Protein 2ZFD (pdb70)

Radius of gyration: 20.38 Å; Cα contacts (8 Å, |Δi|>4): 450; chains: 2; bounding box: 45×54×51 Å

InterPro domains:
  IPR002048 EF-hand domain [PF13499] (122-187)
  IPR002048 EF-hand domain [PF13833] (64-110)
  IPR002048 EF-hand domain [PS50222] (82-117)
  IPR002048 EF-hand domain [PS50222] (119-154)
  IPR002048 EF-hand domain [PS50222] (163-198)
  IPR002048 EF-hand domain [SM00054] (86-114)
  IPR002048 EF-hand domain [SM00054] (123-151)
  IPR002048 EF-hand domain [SM00054] (167-195)
  IPR002048 EF-hand domain [cd00051] (123-192)
  IPR011992 EF-hand domain pair [SSF47473] (33-218)
  IPR045198 Calcineurin B-like [PTHR23056] (15-225)

GO terms:
  GO:0019900 kinase binding (F, IPI)
  GO:0009705 plant-type vacuole membrane (C, IDA)
  GO:0016020 membrane (C, IDA)
  GO:0019722 calcium-mediated signaling (P, TAS)
  GO:0000325 plant-type vacuole (C, HDA)
  GO:0005773 vacuole (C, HDA)
  GO:0009536 plastid (C, HDA)
  GO:0022626 cytosolic ribosome (C, HDA)
  GO:0055075 potassium ion homeostasis (P, IMP)
  GO:0005515 protein binding (F, IPI)

B-factor: mean 10.2, std 4.43, range [2.0, 28.0]

Solvent-accessible surface area: 14475 Å² total; per-residue (Å²): 127,46,64,64,20,16,85,86,16,60,6,54,64,66,33,3,92,8,0,95,87,20,8,88,124,4,4,63,61,66,94,130,57,49,58,0,24,54,61,1,0,8,48,5,0,17,112,49,52,170,66,126,10,27,1,0,66,15,0,16,49,33,1,10,110,152,162,81,42,41,0,20,36,98,24,0,0,105,10,0,11,23,0,11,44,114,10,74,82,81,65,13,11,106,17,0,26,75,1,1,12,23,107,117,101,29,66,0,34,81,92,0,0,61,86,0,0,70,34,0,3,54,51,24,51,22,106,30,158,80,107,35,8,48,54,3,0,63,105,0,17,113,76,5,11,104,139,156,64,43,66,0,17,132,101,7,0,98,49,5,1,85,166,61,95,69,1,13,92,5,2,36,6,117,64,0,65,51,3,64,118,86,58,131,110,25,10,0,1,30,0,0,4,5,0,16,2,2,37,0,11,2,7,17,31,149,48,59,149,47,67,75,12,46,8,2,0,0,60,78,75,34,135,105,0,27,84,68,1,61,90,14,21,100,79,76,139,20,73,54,48,102,120,102,151,94,5,1,42,0,60,7,89,218,51,33,2,0,0,22,0,52,16,68,62,3,7,108,117,18,2,0,0,10,1,51,26,62,46,86,60,136,118,54,25,18,81,90,38,1,89,53,17,0,70,142,2,55,82

Nearest PDB structures (foldseek):
  2zfd-assembly1_A  TM=1.005E+00  e=1.131E-29  Arabidopsis thaliana
  2ehb-assembly1_A  TM=9.665E-01  e=3.789E-21  Arabidopsis thaliana
  1v1f-assembly1_A  TM=8.847E-01  e=1.129E-17  Arabidopsis thaliana
  5x9a-assembly1_B  TM=8.164E-01  e=6.663E-10  Ciona intestinalis
  6od0-assembly1_A  TM=8.224E-01  e=4.548E-07  Ho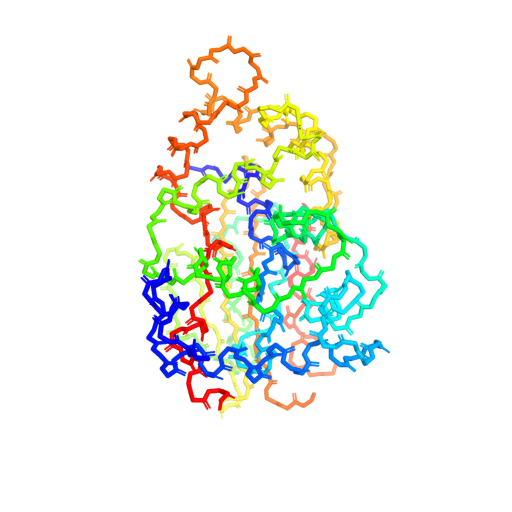mo sapiens

Secondary structure (DSSP, 8-state):
-THHHHHHSS--HHHHHHHHHHHHHHHTSSS-SSSB-HHHHHHHHHS-SS---HHHHHHHHHH-SS-SSSB-HHHHHHHHHHTSTTS-HHHHHHHHHHHH-TTSSSSEEHHHHHHHHHHHHHHTT----HHHHHHHHHHHHHHH-SS-SSEE-HHHHHHHHHHSGGGGGGG--GGGGGHHHH-/----HHHHHHTSTTSSSGGGGGGG-SSPPPEEEEESS-HHHHHHHHHHHHHHTT-EEEEEETTEEEEEEGGGTEEEEEEEEE-SSS-EEEEEEEEES----HIIIIIHHHHHHTB-

Organism: Arabidopsis thaliana (NCBI:txid3702)

CATH classification: 1.10.238.10

Foldseek 3Di:
DQVVLVVLFVDHSLLLVLLVVVQCVLCVPPPNDQKHALQSQCCVVPVHSPDDDLQSVLLQCQLPPVPPRIGHSSSVSRSVSQQAPPHPVVSLLVSVQCSLCSVNPFFNALVSVLVVVQVVCVVVPNRDDPVVSVVVSVVVCVQQCPVPDRTHHSVSSVVVCVVPVVVSVVSHDNVSVVSSVVD/DADDPVCCQCLAQPNDDCVVVPPVDPWDGKDKAKAQDDLVVLVVVVVVCCVVVVKDWPDDDPQFTWIGDDPRQKIKTWGWGHHDPRIIMIIITMGGNDDVDCVPPPVVVVRVVRHD

Structure (mmCIF, N/CA/C/O backbone):
data_2ZFD
#
_entry.id   2ZFD
#
_cell.length_a   34.092
_cell.length_b   45.481
_cell.length_c   92.390
_cell.angle_alpha   90.00
_cell.angle_beta   92.64
_cell.angle_gamma   90.00
#
_symmetry.space_group_name_H-M   'P 1 21 1'
#
loop_
_entity.id
_entity.type
_entity.pdbx_description
1 polymer 'Calcineurin B-like protein 2'
2 polymer 'Putative uncharacterized protein T20L15_90'
3 non-polymer 'CALCIUM ION'
4 non-polymer 'ACETIC ACID'
5 water water
#
loop_
_atom_site.group_PDB
_atom_site.id
_atom_site.type_symbol
_atom_site.label_atom_id
_atom_site.label_alt_id
_atom_site.label_comp_id
_atom_site.label_asym_id
_atom_site.label_entity_id
_atom_site.label_seq_id
_atom_site.pdbx_PDB_ins_code
_atom_site.Cartn_x
_atom_site.Cartn_y
_atom_site.Cartn_z
_atom_site.occupancy
_atom_site.B_iso_or_equiv
_atom_site.auth_seq_id
_atom_site.auth_comp_id
_atom_site.auth_asym_id
_atom_site.auth_atom_id
_atom_site.pdbx_PDB_model_num
ATOM 1 N N . ASP A 1 32 ? 42.448 -6.587 49.540 1.00 24.57 32 ASP A N 1
ATOM 2 C CA . ASP A 1 32 ? 43.601 -5.646 49.632 1.00 24.34 32 ASP A CA 1
ATOM 3 C C . ASP A 1 32 ? 43.710 -4.803 48.353 1.00 24.07 32 ASP A C 1
ATOM 4 O O . ASP A 1 32 ? 44.127 -5.313 47.308 1.00 24.54 32 ASP A O 1
ATOM 6 N N . PRO A 1 33 ? 43.333 -3.511 48.425 1.00 23.34 33 PRO A N 1
ATOM 7 C CA . PRO A 1 33 ? 43.340 -2.633 47.243 1.00 22.73 33 PRO A CA 1
ATOM 8 C C . PRO A 1 33 ? 44.721 -2.155 46.759 1.00 21.99 33 PRO A C 1
ATOM 9 O O . PRO A 1 33 ? 44.808 -1.495 45.719 1.00 21.84 33 PRO A O 1
ATOM 13 N N . GLU A 1 34 ? 45.783 -2.478 47.494 1.00 20.97 34 GLU A N 1
ATOM 14 C CA . GLU A 1 34 ? 47.127 -1.998 47.159 1.00 20.45 34 GLU A CA 1
ATOM 15 C C . GLU A 1 34 ? 47.664 -2.628 45.877 1.00 19.88 34 GLU A C 1
ATOM 16 O O . GLU A 1 34 ? 48.366 -1.974 45.110 1.00 19.90 34 GLU A O 1
ATOM 18 N N . LEU A 1 35 ? 47.338 -3.898 45.657 1.00 19.69 35 LEU A N 1
ATOM 19 C CA . LEU A 1 35 ? 47.758 -4.607 44.447 1.00 19.38 35 LEU A CA 1
ATOM 20 C C . LEU A 1 35 ? 47.192 -3.960 43.181 1.00 18.82 35 LEU A C 1
ATOM 21 O O . LEU A 1 35 ? 47.940 -3.633 42.255 1.00 18.67 35 LEU A O 1
ATOM 23 N N . LEU A 1 36 ? 45.874 -3.768 43.145 1.00 18.16 36 LEU A N 1
ATOM 24 C CA . LEU A 1 36 ? 45.228 -3.137 41.992 1.00 17.37 36 LEU A CA 1
ATOM 25 C C . LEU A 1 36 ? 45.699 -1.702 41.813 1.00 16.92 36 LEU A C 1
ATOM 26 O O . LEU A 1 36 ? 45.884 -1.247 40.686 1.00 16.04 36 LEU A O 1
ATOM 31 N N . ALA A 1 37 ? 45.897 -0.993 42.922 1.00 16.94 37 ALA A N 1
ATOM 32 C CA . ALA A 1 37 ? 46.406 0.374 42.859 1.00 17.27 37 ALA A CA 1
ATOM 33 C C . ALA A 1 37 ? 47.798 0.402 42.230 1.00 17.58 37 ALA A C 1
ATOM 34 O O . ALA A 1 37 ? 48.092 1.253 41.397 1.00 17.79 37 ALA A O 1
ATOM 36 N N . ARG A 1 38 ? 48.647 -0.549 42.608 1.00 17.78 38 ARG A N 1
ATOM 37 C CA . ARG A 1 38 ? 49.985 -0.640 42.028 1.00 18.07 38 ARG A CA 1
ATOM 38 C C . ARG A 1 38 ? 49.928 -0.872 40.516 1.00 18.01 38 ARG A C 1
ATOM 39 O O . ARG A 1 38 ? 50.669 -0.246 39.756 1.00 18.55 38 ARG A O 1
ATOM 41 N N . ASP A 1 39 ? 49.026 -1.749 40.082 1.00 18.15 39 ASP A N 1
ATOM 42 C CA . ASP A 1 39 ? 48.975 -2.188 38.684 1.00 18.15 39 ASP A CA 1
ATOM 43 C C . ASP A 1 39 ? 48.211 -1.250 37.743 1.00 17.25 39 ASP A C 1
ATOM 44 O O . ASP A 1 39 ? 48.332 -1.366 36.521 1.00 18.26 39 ASP A O 1
ATOM 49 N N . THR A 1 40 ? 47.437 -0.324 38.306 1.00 15.89 40 THR A N 1
ATOM 50 C CA . THR A 1 40 ? 46.641 0.626 37.527 1.00 14.53 40 THR A CA 1
ATOM 51 C C . THR A 1 40 ? 47.128 2.042 37.813 1.00 14.65 40 THR A C 1
ATOM 52 O O . THR A 1 40 ? 48.039 2.235 38.614 1.00 15.20 40 THR A O 1
ATOM 56 N N . VAL A 1 41 ? 46.525 3.035 37.164 1.00 13.68 41 VAL A N 1
ATOM 57 C CA . VAL A 1 41 ? 46.842 4.436 37.458 1.00 13.79 41 VAL A CA 1
ATOM 58 C C . VAL A 1 41 ? 45.914 5.020 38.533 1.00 13.01 41 VAL A C 1
ATOM 59 O O . VAL A 1 41 ? 45.925 6.227 38.768 1.00 14.37 41 VAL A O 1
ATOM 63 N N . PHE A 1 42 ? 45.140 4.160 39.195 1.00 12.01 42 PHE A N 1
ATOM 64 C CA . PHE A 1 42 ? 44.290 4.552 40.313 1.00 11.28 42 PHE A CA 1
ATOM 65 C C . PHE A 1 42 ? 45.089 4.525 41.614 1.00 11.04 42 PHE A C 1
ATOM 66 O O . PHE A 1 42 ? 45.997 3.703 41.790 1.00 11.65 42 PHE A O 1
ATOM 74 N N . SER A 1 43 ? 44.720 5.414 42.532 1.00 10.89 43 SER A N 1
ATOM 75 C CA . SER A 1 43 ? 45.181 5.346 43.914 1.00 10.75 43 SER A CA 1
ATOM 76 C C . SER A 1 43 ? 44.369 4.286 44.662 1.00 10.52 43 SER A C 1
ATOM 77 O O . SER A 1 43 ? 43.328 3.827 44.175 1.00 10.72 43 SER A O 1
ATOM 80 N N . VAL A 1 44 ? 44.818 3.935 45.863 1.00 10.72 44 VAL A N 1
ATOM 81 C CA . VAL A 1 44 ? 44.076 3.009 46.712 1.00 10.82 44 VAL A CA 1
ATOM 82 C C . VAL A 1 44 ? 42.653 3.507 46.969 1.00 10.37 44 VAL A C 1
ATOM 83 O O . VAL A 1 44 ? 41.685 2.736 46.855 1.00 10.42 44 VAL A O 1
ATOM 87 N N . SER A 1 45 ? 42.517 4.790 47.302 1.00 10.68 45 SER A N 1
ATOM 88 C CA . SER A 1 45 ? 41.199 5.379 47.549 1.00 10.35 45 SER A CA 1
ATOM 89 C C . SER A 1 45 ? 40.292 5.305 46.307 1.00 9.71 45 SER A C 1
ATOM 90 O O . SER A 1 45 ? 39.083 5.043 46.416 1.00 9.12 45 SER A O 1
ATOM 93 N N . GLU A 1 46 ? 40.874 5.529 45.134 1.00 9.68 46 GLU A N 1
ATOM 94 C CA . GLU A 1 46 ? 40.114 5.415 43.890 1.00 9.95 46 GLU A CA 1
ATOM 95 C C . GLU A 1 46 ? 39.675 3.971 43.608 1.00 9.97 46 GLU A C 1
ATOM 96 O O . GL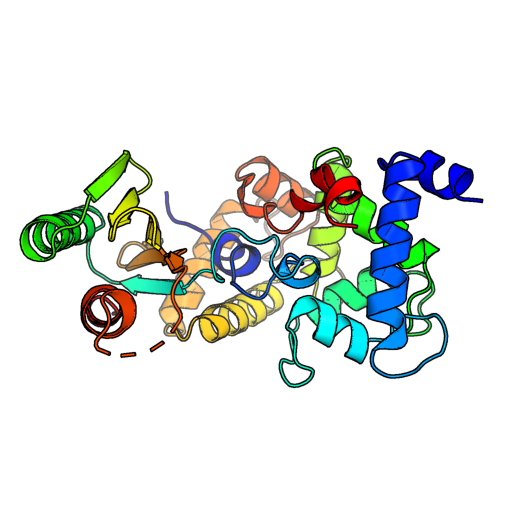U A 1 46 ? 38.561 3.745 43.125 1.00 9.73 46 GLU A O 1
ATOM 102 N N . ILE A 1 47 ? 40.517 2.998 43.949 1.00 9.44 47 ILE A N 1
ATOM 103 C CA . ILE A 1 47 ? 40.138 1.581 43.828 1.00 9.68 47 ILE A CA 1
ATOM 104 C C . ILE A 1 47 ? 38.950 1.257 44.737 1.00 9.88 47 ILE A C 1
ATOM 105 O O . ILE A 1 47 ? 38.008 0.565 44.331 1.00 9.60 47 ILE A O 1
ATOM 110 N N . GLU A 1 48 ? 38.980 1.778 45.957 1.00 10.19 48 GLU A N 1
ATOM 111 C CA . GLU A 1 48 ? 37.886 1.575 46.899 1.00 10.68 48 GLU A CA 1
ATOM 112 C C . GLU A 1 48 ? 36.587 2.195 46.386 1.00 9.82 48 GLU A C 1
ATOM 113 O O . GLU A 1 48 ? 35.526 1.600 46.528 1.00 9.73 48 GLU A O 1
ATOM 119 N N . ALA A 1 49 ? 36.680 3.377 45.784 1.00 9.63 49 ALA A N 1
ATOM 120 C CA . ALA A 1 49 ? 35.526 4.036 45.178 1.00 9.87 49 ALA A CA 1
ATOM 121 C C . ALA A 1 49 ? 35.013 3.225 43.996 1.00 9.72 49 ALA A C 1
ATOM 122 O O . ALA A 1 49 ? 33.812 3.034 43.843 1.00 10.08 49 ALA A O 1
ATOM 124 N N . LEU A 1 50 ? 35.931 2.739 43.168 1.00 9.65 50 LEU A N 1
ATOM 125 C CA . LEU A 1 50 ? 35.561 1.888 42.029 1.00 10.01 50 LEU A CA 1
ATOM 126 C C . LEU A 1 50 ? 34.845 0.615 42.483 1.00 9.56 50 LEU A C 1
ATOM 127 O O . LEU A 1 50 ? 33.940 0.133 41.787 1.00 10.03 50 LEU A O 1
ATOM 132 N N . TYR A 1 51 ? 35.228 0.070 43.639 1.00 9.66 51 TYR A N 1
ATOM 133 C CA . TYR A 1 51 ? 34.601 -1.130 44.166 1.00 9.89 51 TYR A CA 1
ATOM 134 C C . TYR A 1 51 ? 33.138 -0.892 44.533 1.00 9.90 51 TYR A C 1
ATOM 135 O O . TYR A 1 51 ? 32.297 -1.779 44.368 1.00 9.37 51 TYR A O 1
ATOM 144 N N . GLU A 1 52 ? 32.833 0.310 45.012 1.00 9.90 52 GLU A N 1
ATOM 145 C CA . GLU A 1 52 ? 31.451 0.682 45.289 1.00 10.18 52 GLU A CA 1
ATOM 146 C C . GLU A 1 52 ? 30.615 0.651 44.013 1.00 10.38 52 GLU A C 1
ATOM 147 O O . GLU A 1 52 ? 29.521 0.101 44.008 1.00 10.98 52 GLU A O 1
ATOM 153 N N . LEU A 1 53 ? 31.137 1.234 42.945 1.00 10.33 53 LEU A N 1
ATOM 154 C CA . LEU A 1 53 ? 30.476 1.165 41.639 1.00 10.63 53 LEU A CA 1
ATOM 155 C C . LEU A 1 53 ? 30.304 -0.289 41.164 1.00 9.98 53 LEU A C 1
ATOM 156 O O . LEU A 1 53 ? 29.210 -0.691 40.728 1.00 10.41 53 LEU A O 1
ATOM 161 N N . PHE A 1 54 ? 31.366 -1.085 41.296 1.00 9.43 54 PHE A N 1
ATOM 162 C CA . PHE A 1 54 ? 31.331 -2.493 40.914 1.00 9.46 54 PHE A CA 1
ATOM 163 C C . PHE A 1 54 ? 30.226 -3.251 41.637 1.00 10.05 54 PHE A C 1
ATOM 164 O O . PHE A 1 54 ? 29.495 -4.034 41.020 1.00 9.85 54 PHE A O 1
ATOM 172 N N . LYS A 1 55 ? 30.109 -3.052 42.948 1.00 10.49 55 LYS A N 1
ATOM 173 C CA . LYS A 1 55 ? 29.081 -3.749 43.715 1.00 11.59 55 LYS A CA 1
ATOM 174 C C . LYS A 1 55 ? 27.672 -3.426 43.220 1.00 11.63 55 LYS A C 1
ATOM 175 O O . LYS A 1 55 ? 26.828 -4.316 43.135 1.00 11.80 55 LYS A O 1
ATOM 181 N N . LYS A 1 56 ? 27.426 -2.164 42.897 1.00 11.86 56 LYS A N 1
ATOM 182 C CA . LYS A 1 56 ? 26.135 -1.745 42.360 1.00 12.90 56 LYS A CA 1
ATOM 183 C C . LYS A 1 56 ? 25.847 -2.420 41.017 1.00 11.59 56 LYS A C 1
ATOM 184 O O . LYS A 1 56 ? 24.772 -2.989 40.819 1.00 12.39 56 LYS A O 1
ATOM 190 N N . ILE A 1 57 ? 26.804 -2.370 40.097 1.00 10.18 57 ILE A N 1
ATOM 191 C CA . ILE A 1 57 ? 26.580 -2.944 38.763 1.00 9.67 57 ILE A CA 1
ATOM 192 C C . ILE A 1 57 ? 26.394 -4.460 38.849 1.00 9.57 57 ILE A C 1
ATOM 193 O O . ILE A 1 57 ? 25.499 -5.034 38.203 1.00 9.78 57 ILE A O 1
ATOM 198 N N . SER A 1 58 ? 27.222 -5.112 39.660 1.00 8.87 58 SER A N 1
ATOM 199 C CA . SER A 1 58 ? 27.259 -6.555 39.701 1.00 9.50 58 SER A CA 1
ATOM 200 C C . SER A 1 58 ? 26.047 -7.204 40.362 1.00 9.09 58 SER A C 1
ATOM 201 O O . SER A 1 58 ? 25.807 -8.389 40.142 1.00 9.01 58 SER A O 1
ATOM 204 N N . SER A 1 59 ? 25.285 -6.447 41.151 1.00 10.09 59 SER A N 1
ATOM 205 C CA . SER A 1 59 ? 24.122 -7.013 41.848 1.00 10.64 59 SER A CA 1
ATOM 206 C C . SER A 1 59 ? 22.813 -6.700 41.133 1.00 11.02 59 SER A C 1
ATOM 207 O O . SER A 1 59 ? 21.744 -7.043 41.623 1.00 12.01 59 SER A O 1
ATOM 210 N N . ALA A 1 60 ? 22.883 -6.054 39.972 1.00 11.29 60 ALA A N 1
ATOM 211 C CA . ALA A 1 60 ? 21.675 -5.522 39.341 1.00 11.58 60 ALA A CA 1
ATOM 212 C C . ALA A 1 60 ? 20.738 -6.568 38.742 1.00 11.52 60 ALA A C 1
ATOM 213 O O . ALA A 1 60 ? 19.537 -6.316 38.676 1.00 13.49 60 ALA A O 1
ATOM 215 N N . VAL A 1 61 ? 21.252 -7.715 38.296 1.00 10.00 61 VAL A N 1
ATOM 216 C CA . VAL A 1 61 ? 20.395 -8.761 37.719 1.00 10.25 61 VAL A CA 1
ATOM 217 C C . VAL A 1 61 ? 20.537 -10.073 38.488 1.00 10.01 61 VAL A C 1
ATOM 218 O O . VAL A 1 61 ? 19.529 -10.608 38.984 1.00 11.15 61 VAL A O 1
ATOM 222 N N . ILE A 1 62 ? 21.759 -10.599 38.569 1.00 9.46 62 ILE A N 1
ATOM 223 C CA . ILE A 1 62 ? 22.053 -11.820 39.327 1.00 9.90 62 ILE A CA 1
ATOM 224 C C . ILE A 1 62 ? 23.043 -11.458 40.420 1.00 9.63 62 ILE A C 1
ATOM 225 O O . ILE A 1 62 ? 24.090 -10.853 40.163 1.00 8.10 62 ILE A O 1
ATOM 230 N N . ASP A 1 63 ? 22.706 -11.852 41.640 1.00 10.18 63 ASP A N 1
ATOM 231 C CA . ASP A 1 63 ? 23.472 -11.530 42.826 1.00 10.45 63 ASP A CA 1
ATOM 232 C C . ASP A 1 63 ? 24.578 -12.555 43.020 1.00 10.37 63 ASP A C 1
ATOM 233 O O . ASP A 1 63 ? 24.495 -13.409 43.907 1.00 10.70 63 ASP A O 1
ATOM 238 N N . ASP A 1 64 ? 25.622 -12.441 42.204 1.00 10.02 64 ASP A N 1
ATOM 239 C CA . ASP A 1 64 ? 26.707 -13.412 42.141 1.00 9.73 64 ASP A CA 1
ATOM 240 C C . ASP A 1 64 ? 28.093 -12.785 42.322 1.00 9.23 64 ASP A C 1
ATOM 241 O O . ASP A 1 64 ? 29.107 -13.463 42.132 1.00 9.31 64 ASP A O 1
ATOM 246 N N . GLY A 1 65 ? 28.132 -11.501 42.670 1.00 9.23 65 GLY A N 1
ATOM 247 C CA . GLY A 1 65 ? 29.389 -10.784 42.903 1.00 8.75 65 GLY A CA 1
ATOM 248 C C . GLY A 1 65 ? 30.177 -10.494 41.641 1.00 8.27 65 GLY A C 1
ATOM 249 O O . GLY A 1 65 ? 31.359 -10.161 41.711 1.00 9.18 65 GLY A O 1
ATOM 250 N N . LEU A 1 66 ? 29.518 -10.603 40.484 1.00 7.87 66 LEU A N 1
ATOM 251 C CA . LEU A 1 66 ? 30.183 -10.485 39.182 1.00 7.38 66 LEU A CA 1
ATOM 252 C C . LEU A 1 66 ? 29.303 -9.684 38.237 1.00 7.06 66 LEU A C 1
ATOM 253 O O . LEU A 1 66 ? 28.087 -9.619 38.420 1.00 7.23 66 LEU A O 1
ATOM 258 N N . ILE A 1 67 ? 29.914 -9.080 37.220 1.00 6.41 67 ILE A N 1
ATOM 259 C CA . ILE A 1 67 ? 29.176 -8.342 36.199 1.00 6.26 67 ILE A CA 1
ATOM 260 C C . ILE A 1 67 ? 28.997 -9.182 34.932 1.00 5.78 67 ILE A C 1
ATOM 261 O O . ILE A 1 67 ? 29.973 -9.511 34.248 1.00 6.07 67 ILE A O 1
ATOM 266 N N . ASN A 1 68 ? 27.754 -9.518 34.596 1.00 5.34 68 ASN A N 1
ATOM 267 C CA . ASN A 1 68 ? 27.498 -10.188 33.322 1.00 5.32 68 ASN A CA 1
ATOM 268 C C . ASN A 1 68 ? 27.164 -9.166 32.232 1.00 5.29 68 ASN A C 1
ATOM 269 O O . ASN A 1 68 ? 27.111 -7.957 32.491 1.00 5.61 68 ASN A O 1
ATOM 274 N N . LYS A 1 69 ? 26.997 -9.643 31.001 1.00 5.06 69 LYS A N 1
ATOM 275 C CA . LYS A 1 69 ? 26.777 -8.731 29.895 1.00 4.51 69 LYS A CA 1
ATOM 276 C C . LYS A 1 69 ? 25.517 -7.900 30.092 1.00 4.83 69 LYS A C 1
ATOM 277 O O . LYS A 1 69 ? 25.520 -6.708 29.779 1.00 5.19 69 LYS A O 1
ATOM 283 N N . GLU A 1 70 ? 24.435 -8.514 30.547 1.00 4.84 70 GLU A N 1
ATOM 284 C CA . GLU A 1 70 ? 23.199 -7.779 30.747 1.00 5.55 70 GLU A CA 1
ATOM 285 C C . GLU A 1 70 ? 23.399 -6.635 31.739 1.00 5.00 70 GLU A C 1
ATOM 286 O O . GLU A 1 70 ? 22.941 -5.505 31.512 1.00 5.54 70 GLU A O 1
ATOM 292 N N . GLU A 1 71 ? 24.095 -6.926 32.838 1.00 4.84 71 GLU A N 1
ATOM 293 C CA . GLU A 1 71 ? 24.405 -5.901 33.829 1.00 5.42 71 GLU A CA 1
ATOM 294 C C . GLU A 1 71 ? 25.285 -4.801 33.254 1.00 5.61 71 GLU A C 1
ATOM 295 O O . GLU A 1 71 ? 25.140 -3.632 33.600 1.00 6.04 71 GLU A O 1
ATOM 301 N N . PHE A 1 72 ? 26.220 -5.174 32.395 1.00 5.53 72 PHE A N 1
ATOM 302 C CA . PHE A 1 72 ? 27.078 -4.203 31.732 1.00 5.80 72 PHE A CA 1
ATOM 303 C C . PHE A 1 72 ? 26.253 -3.279 30.833 1.00 5.93 72 PHE A C 1
ATOM 304 O O . PHE A 1 72 ? 26.451 -2.079 30.853 1.00 6.72 72 PHE A O 1
ATOM 312 N N . GLN A 1 73 ? 25.333 -3.837 30.057 1.00 6.08 73 GLN A N 1
ATOM 313 C CA . GLN A 1 73 ? 24.417 -3.038 29.251 1.00 5.95 73 GLN A CA 1
ATOM 314 C C . GLN A 1 73 ? 23.559 -2.113 30.103 1.00 6.52 73 GLN A C 1
ATOM 315 O O . GLN A 1 73 ? 23.360 -0.949 29.755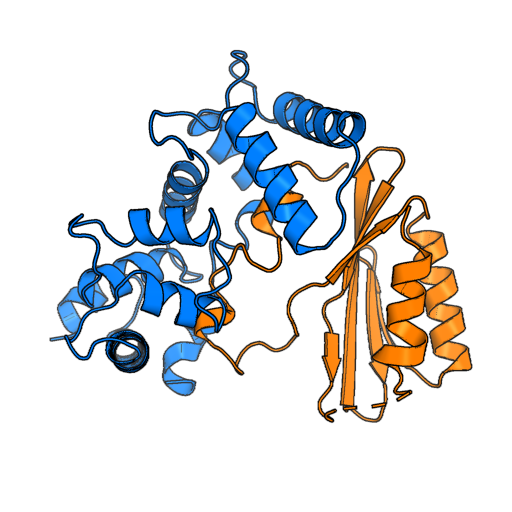 1.00 6.55 73 GLN A O 1
ATOM 321 N N . LEU A 1 74 ? 23.041 -2.615 31.210 1.00 6.41 74 LEU A N 1
ATOM 322 C CA . LEU A 1 74 ? 22.276 -1.747 32.093 1.00 8.05 74 LEU A CA 1
ATOM 323 C C . LEU A 1 74 ? 23.126 -0.586 32.619 1.00 8.71 74 LEU A C 1
ATOM 324 O O . LEU A 1 74 ? 22.659 0.561 32.693 1.00 9.53 74 LEU A O 1
ATOM 329 N N . ALA A 1 75 ? 24.378 -0.867 32.960 1.00 8.25 75 ALA A N 1
ATOM 330 C CA . ALA A 1 75 ? 25.297 0.184 33.412 1.00 8.94 75 ALA A CA 1
ATOM 331 C C . ALA A 1 75 ? 25.583 1.203 32.308 1.00 9.40 75 ALA A C 1
ATOM 332 O O . ALA A 1 75 ? 25.626 2.421 32.559 1.00 11.15 75 ALA A O 1
ATOM 334 N N . LEU A 1 76 ? 25.798 0.731 31.092 1.00 8.82 76 LEU A N 1
ATOM 335 C CA . LEU A 1 76 ? 26.132 1.626 29.984 1.00 8.75 76 LEU A CA 1
ATOM 336 C C . LEU A 1 76 ? 24.943 2.441 29.482 1.00 8.56 76 LEU A C 1
ATOM 337 O O . LEU A 1 76 ? 25.120 3.603 29.096 1.00 9.05 76 LEU A O 1
ATOM 342 N N . PHE A 1 77 ? 23.774 1.810 29.420 1.00 7.71 77 PHE A N 1
ATOM 343 C CA . PHE A 1 77 ? 22.648 2.329 28.640 1.00 7.89 77 PHE A CA 1
ATOM 344 C C . PHE A 1 77 ? 21.357 2.461 29.436 1.00 8.14 77 PHE A C 1
ATOM 345 O O . PHE A 1 77 ? 20.372 3.002 28.920 1.00 9.11 77 PHE A O 1
ATOM 353 N N . LYS A 1 78 ? 21.325 1.912 30.646 1.00 8.18 78 LYS A N 1
ATOM 354 C CA . LYS A 1 78 ? 20.132 1.916 31.502 1.00 8.42 78 LYS A CA 1
ATOM 355 C C . LYS A 1 78 ? 18.985 1.028 30.975 1.00 7.48 78 LYS A C 1
ATOM 356 O O . LYS A 1 78 ? 17.853 1.101 31.466 1.00 7.83 78 LYS A O 1
ATOM 362 N N . THR A 1 79 ? 19.292 0.153 30.018 1.00 7.19 79 THR A N 1
ATOM 363 C CA . THR A 1 79 ? 18.326 -0.793 29.474 1.00 7.45 79 THR A CA 1
ATOM 364 C C . THR A 1 79 ? 19.059 -1.957 28.856 1.00 7.59 79 THR A C 1
ATOM 365 O O . THR A 1 79 ? 20.153 -1.812 28.305 1.00 8.79 79 THR A O 1
ATOM 369 N N . ASN A 1 80 ? 18.436 -3.118 28.946 1.00 6.71 80 ASN A N 1
ATOM 370 C CA . ASN A 1 80 ? 18.938 -4.333 28.295 1.00 6.43 80 ASN A CA 1
ATOM 371 C C . ASN A 1 80 ? 18.401 -4.497 26.869 1.00 6.25 80 ASN A C 1
ATOM 372 O O . ASN A 1 80 ? 18.705 -5.482 26.197 1.00 6.71 80 ASN A O 1
ATOM 377 N N . LYS A 1 81 ? 17.636 -3.514 26.386 1.00 6.36 81 LYS A N 1
ATOM 378 C CA . LYS A 1 81 ? 17.039 -3.583 25.047 1.00 7.06 81 LYS A CA 1
ATOM 379 C C . LYS A 1 81 ? 17.922 -2.963 23.977 1.00 7.52 81 LYS A C 1
ATOM 380 O O . LYS A 1 81 ? 17.658 -3.134 22.786 1.00 9.00 81 LYS A O 1
ATOM 386 N N . LYS A 1 82 ? 18.950 -2.220 24.377 1.00 7.31 82 LYS A N 1
ATOM 387 C CA . LYS A 1 82 ? 19.892 -1.639 23.450 1.00 7.45 82 LYS A CA 1
ATOM 388 C C . LYS A 1 82 ? 21.023 -2.637 23.237 1.00 7.61 82 LYS A C 1
ATOM 389 O O . LYS A 1 82 ? 21.893 -2.806 24.101 1.00 9.29 82 LYS A O 1
ATOM 395 N N . GLU A 1 83 ? 20.955 -3.330 22.105 1.00 7.55 83 GLU A N 1
ATOM 396 C CA . GLU A 1 83 ? 21.993 -4.255 21.663 1.00 7.62 83 GLU A CA 1
ATOM 397 C C . GLU A 1 83 ? 22.923 -3.457 20.776 1.00 8.31 83 GLU A C 1
ATOM 398 O O . GLU A 1 83 ? 22.479 -2.844 19.801 1.00 9.64 83 GLU A O 1
ATOM 404 N N . SER A 1 84 ? 24.212 -3.468 21.116 1.00 8.24 84 SER A N 1
ATOM 405 C CA . SER A 1 84 ? 25.193 -2.545 20.562 1.00 8.29 84 SER A CA 1
ATOM 406 C C . SER A 1 84 ? 26.504 -3.252 20.274 1.00 7.86 84 SER A C 1
ATOM 407 O O . SER A 1 84 ? 27.016 -3.996 21.120 1.00 7.62 84 SER A O 1
ATOM 410 N N A LEU A 1 85 ? 27.077 -3.016 19.101 0.50 7.93 85 LEU A N 1
ATOM 411 N N B LEU A 1 85 ? 27.072 -2.982 19.099 0.50 7.91 85 LEU A N 1
ATOM 412 C CA A LEU A 1 85 ? 28.379 -3.596 18.798 0.50 8.21 85 LEU A CA 1
ATOM 413 C CA B LEU A 1 85 ? 28.420 -3.444 18.741 0.50 8.08 85 LEU A CA 1
ATOM 414 C C A LEU A 1 85 ? 29.465 -2.970 19.705 0.50 8.08 85 LEU A C 1
ATOM 415 C C B LEU A 1 85 ? 29.430 -2.974 19.752 0.50 8.05 85 LEU A C 1
ATOM 416 O O A LEU A 1 85 ? 30.460 -3.631 20.011 0.50 7.70 85 LEU A O 1
ATOM 417 O O B LEU A 1 85 ? 30.351 -3.698 20.126 0.50 7.78 85 LEU A O 1
ATOM 426 N N . PHE A 1 86 ? 29.278 -1.731 20.169 1.00 7.84 86 PHE A N 1
ATOM 427 C CA . PHE A 1 86 ? 30.203 -1.143 21.112 1.00 7.76 86 PHE A CA 1
ATOM 428 C C . PHE A 1 86 ? 30.203 -1.895 22.453 1.00 7.53 86 PHE A C 1
ATOM 429 O O . PHE A 1 86 ? 31.256 -2.264 22.980 1.00 7.56 86 PHE A O 1
ATOM 437 N N . ALA A 1 87 ? 29.019 -2.163 22.986 1.00 7.21 87 ALA A N 1
ATOM 438 C CA . ALA A 1 87 ? 28.910 -2.974 24.194 1.00 7.15 87 ALA A CA 1
ATOM 439 C C . ALA A 1 87 ? 29.498 -4.361 23.983 1.00 6.61 87 ALA A C 1
ATOM 440 O O . ALA A 1 87 ? 30.185 -4.877 24.865 1.00 6.76 87 ALA A O 1
ATOM 442 N N . ASP A 1 88 ? 29.230 -4.977 22.842 1.00 6.36 88 ASP A N 1
ATOM 443 C CA . ASP A 1 88 ? 29.731 -6.319 22.568 1.00 6.74 88 ASP A CA 1
ATOM 444 C C . ASP A 1 88 ? 31.250 -6.320 22.609 1.00 6.22 88 ASP A C 1
ATOM 445 O O . ASP A 1 88 ? 31.877 -7.189 23.213 1.00 6.21 88 ASP A O 1
ATOM 450 N N . ARG A 1 89 ? 31.860 -5.358 21.931 1.00 5.67 89 ARG A N 1
ATOM 451 C CA . ARG A 1 89 ? 33.319 -5.321 21.811 1.00 5.71 89 ARG A CA 1
ATOM 452 C C . ARG A 1 89 ? 33.960 -4.981 23.143 1.00 5.34 89 ARG A C 1
ATOM 453 O O . ARG A 1 89 ? 34.933 -5.594 23.540 1.00 5.73 89 ARG A O 1
ATOM 461 N N . VAL A 1 90 ? 33.428 -3.983 23.835 1.00 5.76 90 VAL A N 1
ATOM 462 C CA . VAL A 1 90 ? 34.024 -3.532 25.090 1.00 5.96 90 VAL A CA 1
ATOM 463 C C . VAL A 1 90 ? 33.915 -4.617 26.163 1.00 5.94 90 VAL A C 1
ATOM 464 O O . VAL A 1 90 ? 34.876 -4.871 26.890 1.00 5.92 90 VAL A O 1
ATOM 468 N N . PHE A 1 91 ? 32.769 -5.280 26.252 1.00 5.99 91 PHE A N 1
ATOM 469 C CA . PHE A 1 91 ? 32.614 -6.359 27.219 1.00 6.10 91 PHE A CA 1
ATOM 470 C C . PHE A 1 91 ? 33.641 -7.464 26.949 1.00 6.04 91 PHE A C 1
ATOM 471 O O . PHE A 1 91 ? 34.300 -7.943 27.862 1.00 6.22 91 PHE A O 1
ATOM 479 N N . ASP A 1 92 ? 33.801 -7.841 25.691 1.00 5.95 92 ASP A N 1
ATOM 480 C CA . ASP A 1 92 ? 34.811 -8.819 25.301 1.00 6.66 92 ASP A CA 1
ATOM 481 C C . ASP A 1 92 ? 36.208 -8.412 25.770 1.00 6.20 92 ASP A C 1
ATOM 482 O O . ASP A 1 92 ? 36.941 -9.230 26.358 1.00 6.55 92 ASP A O 1
ATOM 487 N N . LEU A 1 93 ? 36.582 -7.156 25.541 1.00 6.33 93 LEU A N 1
ATOM 488 C CA . LEU A 1 93 ? 37.910 -6.678 25.905 1.00 6.61 93 LEU A CA 1
ATOM 489 C C . LEU A 1 93 ? 38.088 -6.513 27.423 1.00 6.34 93 LEU A C 1
ATOM 490 O O . LEU A 1 93 ? 39.218 -6.650 27.929 1.00 7.03 93 LEU A O 1
ATOM 495 N N . PHE A 1 94 ? 37.009 -6.241 28.159 1.00 6.58 94 PHE A N 1
ATOM 496 C CA . PHE A 1 94 ? 37.064 -6.258 29.642 1.00 6.59 94 PHE A CA 1
ATOM 497 C C . PHE A 1 94 ? 37.269 -7.689 30.162 1.00 6.72 94 PHE A C 1
ATOM 498 O O . PHE A 1 94 ? 37.943 -7.906 31.183 1.00 6.31 94 PHE A O 1
ATOM 506 N N . ASP A 1 95 ? 36.659 -8.646 29.467 1.00 6.67 95 ASP A N 1
ATOM 507 C CA . ASP A 1 95 ? 36.611 -10.044 29.893 1.00 7.72 95 ASP A CA 1
ATOM 508 C C . ASP A 1 95 ? 37.875 -10.781 29.448 1.00 8.48 95 ASP A C 1
ATOM 509 O O . ASP A 1 95 ? 37.841 -11.649 28.577 1.00 8.38 95 ASP A O 1
ATOM 514 N N . THR A 1 96 ? 39.001 -10.421 30.051 1.00 8.59 96 THR A N 1
ATOM 515 C CA . THR A 1 96 ? 40.298 -10.972 29.653 1.00 9.78 96 THR A CA 1
ATOM 516 C C . THR A 1 96 ? 40.435 -12.447 30.027 1.00 10.87 96 THR A C 1
ATOM 517 O O . THR A 1 96 ? 41.097 -13.197 29.305 1.00 11.87 96 THR A O 1
ATOM 521 N N . LYS A 1 97 ? 39.857 -12.844 31.161 1.00 11.95 97 LYS A N 1
ATOM 522 C CA . LYS A 1 97 ? 39.633 -14.258 31.481 1.00 13.03 97 LYS A CA 1
ATOM 523 C C . LYS A 1 97 ? 38.266 -14.533 30.895 1.00 13.20 97 LYS A C 1
ATOM 524 O O . LYS A 1 97 ? 37.238 -14.149 31.482 1.00 13.46 97 LYS A O 1
ATOM 530 N N . HIS A 1 98 ? 38.250 -15.152 29.713 1.00 13.56 98 HIS A N 1
ATOM 531 C CA . HIS A 1 98 ? 37.071 -15.103 28.831 1.00 13.51 98 HIS A CA 1
ATOM 532 C C . HIS A 1 98 ? 35.968 -16.093 29.196 1.00 12.87 98 HIS A C 1
ATOM 533 O O . HIS A 1 98 ? 35.606 -16.988 28.421 1.00 12.98 98 HIS A O 1
ATOM 540 N N . ASN A 1 99 ? 35.414 -15.904 30.382 1.00 11.92 99 ASN A N 1
ATOM 541 C CA . ASN A 1 99 ? 34.321 -16.733 30.868 1.00 11.69 99 ASN A CA 1
ATOM 542 C C . ASN A 1 99 ? 32.965 -16.027 30.749 1.00 11.33 99 ASN A C 1
ATOM 543 O O . ASN A 1 99 ? 31.963 -16.530 31.256 1.00 11.74 99 ASN A O 1
ATOM 548 N N . GLY A 1 100 ? 32.921 -14.888 30.058 1.00 10.37 100 GLY A N 1
ATOM 549 C CA . GLY A 1 100 ? 31.670 -14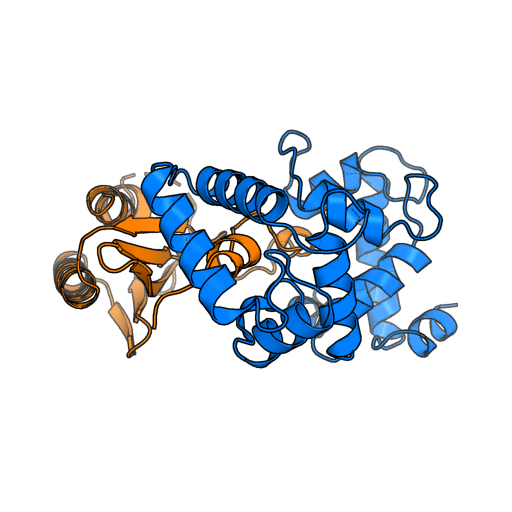.177 29.821 1.00 10.01 100 GLY A CA 1
ATOM 550 C C . GLY A 1 100 ? 31.096 -13.502 31.046 1.00 9.64 100 GLY A C 1
ATOM 551 O O . GLY A 1 100 ? 29.892 -13.249 31.101 1.00 10.01 100 GLY A O 1
ATOM 552 N N . ILE A 1 101 ? 31.941 -13.196 32.027 1.00 9.02 101 ILE A N 1
ATOM 553 C CA . ILE A 1 101 ? 31.499 -12.536 33.245 1.00 8.63 101 ILE A CA 1
ATOM 554 C C . ILE A 1 101 ? 32.705 -11.824 33.878 1.00 8.01 101 ILE A C 1
ATOM 555 O O . ILE A 1 101 ? 33.834 -12.323 33.797 1.00 9.34 101 ILE A O 1
ATOM 560 N N . LEU A 1 102 ? 32.480 -10.648 34.460 1.00 7.66 102 LEU A N 1
ATOM 561 C CA . LEU A 1 102 ? 33.580 -9.823 34.951 1.00 7.64 102 LEU A CA 1
ATOM 562 C C . LEU A 1 102 ? 33.704 -9.834 36.459 1.00 7.67 102 LEU A C 1
ATOM 563 O O . LEU A 1 102 ? 32.739 -9.585 37.170 1.00 7.47 102 LEU A O 1
ATOM 568 N N . GLY A 1 103 ? 34.918 -10.079 36.933 1.00 7.35 103 GLY A N 1
ATOM 569 C CA . GLY A 1 103 ? 35.248 -9.873 38.339 1.00 7.29 103 GLY A CA 1
ATOM 570 C C . GLY A 1 103 ? 35.782 -8.462 38.540 1.00 6.94 103 GLY A C 1
ATOM 571 O O . GLY A 1 103 ? 35.974 -7.701 37.585 1.00 7.14 103 GLY A O 1
ATOM 572 N N . PHE A 1 104 ? 36.038 -8.104 39.792 1.00 7.25 104 PHE A N 1
ATOM 573 C CA . PHE A 1 104 ? 36.471 -6.749 40.093 1.00 7.61 104 PHE A CA 1
ATOM 574 C C . PHE A 1 104 ? 37.842 -6.432 39.499 1.00 8.03 104 PHE A C 1
ATOM 575 O O . PHE A 1 104 ? 38.049 -5.324 39.028 1.00 7.67 104 PHE A O 1
ATOM 583 N N . GLU A 1 105 ? 38.769 -7.388 39.510 1.00 8.37 105 GLU A N 1
ATOM 584 C CA . GLU A 1 105 ? 40.088 -7.152 38.935 1.00 9.70 105 GLU A CA 1
ATOM 585 C C . GLU A 1 105 ? 39.979 -6.819 37.445 1.00 8.30 105 GLU A C 1
ATOM 586 O O . GLU A 1 105 ? 40.621 -5.886 36.978 1.00 8.75 105 GLU A O 1
ATOM 592 N N . GLU A 1 106 ? 39.159 -7.562 36.704 1.00 7.99 106 GLU A N 1
ATOM 593 C CA . GLU A 1 106 ? 38.934 -7.249 35.289 1.00 7.95 106 GLU A CA 1
ATOM 594 C C . GLU A 1 106 ? 38.332 -5.863 35.112 1.00 7.60 106 GLU A C 1
ATOM 595 O O . GLU A 1 106 ? 38.756 -5.096 34.259 1.00 7.20 106 GLU A O 1
ATOM 601 N N . PHE A 1 107 ? 37.331 -5.546 35.920 1.00 7.37 107 PHE A N 1
ATOM 602 C CA . PHE A 1 107 ? 36.657 -4.246 35.884 1.00 7.55 107 PHE A CA 1
ATOM 603 C C . PHE A 1 107 ? 37.641 -3.104 36.140 1.00 7.37 107 PHE A C 1
ATOM 604 O O . PHE A 1 107 ? 37.687 -2.144 35.396 1.00 7.50 107 PHE A O 1
ATOM 612 N N . ALA A 1 108 ? 38.450 -3.229 37.184 1.00 7.30 108 ALA A N 1
ATOM 613 C CA . ALA A 1 108 ? 39.384 -2.173 37.550 1.00 7.47 108 ALA A CA 1
ATOM 614 C C . ALA A 1 108 ? 40.511 -1.991 36.533 1.00 7.64 108 ALA A C 1
ATOM 615 O O . ALA A 1 108 ? 40.874 -0.863 36.189 1.00 7.57 108 ALA A O 1
ATOM 617 N N . ARG A 1 109 ? 41.093 -3.092 36.065 1.00 7.38 109 ARG A N 1
ATOM 618 C CA . ARG A 1 109 ? 42.181 -2.996 35.096 1.00 8.45 109 ARG A CA 1
ATOM 619 C C . ARG A 1 109 ? 41.698 -2.427 33.774 1.00 7.73 109 ARG A C 1
ATOM 620 O O . ARG A 1 109 ? 42.398 -1.653 33.148 1.00 8.24 109 ARG A O 1
ATOM 628 N N . ALA A 1 110 ? 40.498 -2.806 33.350 1.00 7.57 110 ALA A N 1
ATOM 629 C CA . ALA A 1 110 ? 39.922 -2.270 32.115 1.00 7.24 110 ALA A CA 1
ATOM 630 C C . ALA A 1 110 ? 39.633 -0.778 32.268 1.00 7.54 110 ALA A C 1
ATOM 631 O O . ALA A 1 110 ? 39.987 0.015 31.390 1.00 7.87 110 ALA A O 1
ATOM 633 N N . LEU A 1 111 ? 38.991 -0.377 33.365 1.00 7.49 111 LEU A N 1
ATOM 634 C CA . LEU A 1 111 ? 38.681 1.034 33.552 1.00 7.59 111 LEU A CA 1
ATOM 635 C C . LEU A 1 111 ? 39.928 1.888 33.702 1.00 7.17 111 LEU A C 1
ATOM 636 O O . LEU A 1 111 ? 39.893 3.055 33.333 1.00 7.19 111 LEU A O 1
ATOM 641 N N . SER A 1 112 ? 41.033 1.319 34.188 1.00 7.25 112 SER A N 1
ATOM 642 C CA . SER A 1 112 ? 42.282 2.078 34.240 1.00 7.21 112 SER A CA 1
ATOM 643 C C . SER A 1 112 ? 42.659 2.615 32.862 1.00 7.03 112 SER A C 1
ATOM 644 O O . SER A 1 112 ? 43.182 3.724 32.749 1.00 7.22 112 SER A O 1
ATOM 647 N N . VAL A 1 113 ? 42.393 1.832 31.808 1.00 6.80 113 VAL A N 1
ATOM 648 C CA . VAL A 1 113 ? 42.704 2.250 30.435 1.00 7.06 113 VAL A CA 1
ATOM 649 C C . VAL A 1 113 ? 42.011 3.559 30.093 1.00 6.78 113 VAL A C 1
ATOM 650 O O . VAL A 1 113 ? 42.530 4.358 29.302 1.00 6.49 113 VAL A O 1
ATOM 654 N N . PHE A 1 114 ? 40.823 3.765 30.663 1.00 6.72 114 PHE A N 1
ATOM 655 C CA . PHE A 1 114 ? 40.000 4.940 30.398 1.00 6.73 114 PHE A CA 1
ATOM 656 C C . PHE A 1 114 ? 40.338 6.139 31.295 1.00 6.71 114 PHE A C 1
ATOM 657 O O . PHE A 1 114 ? 39.782 7.219 31.121 1.00 7.17 114 PHE A O 1
ATOM 665 N N . HIS A 1 115 ? 41.217 5.969 32.275 1.00 7.02 115 HIS A N 1
ATOM 666 C CA . HIS A 1 115 ? 41.567 7.093 33.144 1.00 7.73 115 HIS A CA 1
ATOM 667 C C . HIS A 1 115 ? 42.307 8.140 32.319 1.00 8.20 115 HIS A C 1
ATOM 668 O O . HIS A 1 115 ? 43.101 7.781 31.446 1.00 8.06 115 HIS A O 1
ATOM 675 N N . PRO A 1 116 ? 42.043 9.443 32.563 1.00 9.29 116 PRO A N 1
ATOM 676 C CA . PRO A 1 116 ? 42.780 10.484 31.840 1.00 9.76 116 PRO A CA 1
ATOM 677 C C . PRO A 1 116 ? 44.314 10.350 31.845 1.00 10.23 116 PRO A C 1
ATOM 678 O O . PRO A 1 116 ? 44.962 10.820 30.916 1.00 10.96 116 PRO A O 1
ATOM 682 N N . ASN A 1 117 ? 44.882 9.731 32.872 1.00 10.24 117 ASN A N 1
ATOM 683 C CA . ASN A 1 117 ? 46.337 9.583 32.971 1.00 10.89 117 ASN A CA 1
ATOM 684 C C . ASN A 1 117 ? 46.886 8.239 32.497 1.00 10.23 117 ASN A C 1
ATOM 685 O O . ASN A 1 117 ? 48.085 7.992 32.613 1.00 11.38 117 ASN A O 1
ATOM 690 N N . ALA A 1 118 ? 46.034 7.381 31.948 1.00 9.53 118 ALA A N 1
ATOM 691 C CA . ALA A 1 118 ? 46.492 6.094 31.438 1.00 8.69 118 ALA A CA 1
ATOM 692 C C . ALA A 1 118 ? 47.423 6.314 30.256 1.00 8.24 118 ALA A C 1
ATOM 693 O O . ALA A 1 118 ? 47.236 7.256 29.497 1.00 8.68 118 ALA A O 1
ATOM 695 N N . PRO A 1 119 ? 48.404 5.427 30.061 1.00 7.76 119 PRO A N 1
ATOM 696 C CA . PRO A 1 119 ? 49.264 5.541 28.891 1.00 7.67 119 PRO A CA 1
ATOM 697 C C . PRO A 1 119 ? 48.437 5.595 27.600 1.00 7.32 119 PRO A C 1
ATOM 698 O O . PRO A 1 119 ? 47.552 4.751 27.385 1.00 7.16 119 PRO A O 1
ATOM 702 N N . ILE A 1 120 ? 48.737 6.542 26.717 1.00 7.15 120 ILE A N 1
ATOM 703 C CA . ILE A 1 120 ? 48.010 6.633 25.454 1.00 7.48 120 ILE A CA 1
ATOM 704 C C . ILE A 1 120 ? 48.174 5.339 24.659 1.00 7.09 120 ILE A C 1
ATOM 705 O O . ILE A 1 120 ? 47.252 4.929 23.966 1.00 6.82 120 ILE A O 1
ATOM 710 N N . ASP A 1 121 ? 49.313 4.664 24.787 1.00 6.53 121 ASP A N 1
ATOM 711 C CA . ASP A 1 121 ? 49.497 3.407 24.065 1.00 6.80 121 ASP A CA 1
ATOM 712 C C . ASP A 1 121 ? 48.459 2.356 24.455 1.00 6.07 121 ASP A C 1
ATOM 713 O O . ASP A 1 121 ? 48.064 1.539 23.631 1.00 6.34 121 ASP A O 1
ATOM 718 N N . ASP A 1 122 ? 48.014 2.366 25.709 1.00 5.45 122 ASP A N 1
ATOM 719 C CA . ASP A 1 122 ? 46.938 1.479 26.125 1.00 5.53 122 ASP A CA 1
ATOM 720 C C . ASP A 1 122 ? 45.605 1.829 25.467 1.00 5.70 122 ASP A C 1
ATOM 721 O O . ASP A 1 122 ? 44.843 0.947 25.097 1.00 5.78 122 ASP A O 1
ATOM 726 N N . LYS A 1 123 ? 45.324 3.120 25.333 1.00 5.51 123 LYS A N 1
ATOM 727 C CA . LYS A 1 123 ? 44.098 3.587 24.678 1.00 5.56 123 LYS A CA 1
ATOM 728 C C . LYS A 1 123 ? 44.083 3.254 23.182 1.00 5.46 123 LYS A C 1
ATOM 729 O O . LYS A 1 123 ? 43.054 2.855 22.632 1.00 5.95 123 LYS A O 1
ATOM 735 N N . ILE A 1 124 ? 45.234 3.396 22.530 1.00 5.53 124 ILE A N 1
ATOM 736 C CA . ILE A 1 124 ? 45.371 3.083 21.116 1.00 5.71 124 ILE A CA 1
ATOM 737 C C . ILE A 1 124 ? 45.210 1.574 20.874 1.00 5.63 124 ILE A C 1
ATOM 738 O O . ILE A 1 124 ? 44.527 1.158 19.948 1.00 6.14 124 ILE A O 1
ATOM 743 N N . HIS A 1 125 ? 45.835 0.765 21.722 1.00 5.83 125 HIS A N 1
ATOM 744 C CA . HIS A 1 125 ? 45.725 -0.683 21.626 1.00 5.86 125 HIS A CA 1
ATOM 745 C C . HIS A 1 125 ? 44.291 -1.169 21.831 1.00 5.98 125 HIS A C 1
ATOM 746 O O . HIS A 1 125 ? 43.774 -1.950 21.044 1.00 5.86 125 HIS A O 1
ATOM 753 N N . PHE A 1 126 ? 43.656 -0.704 22.900 1.00 5.68 126 PHE A N 1
ATOM 754 C CA . PHE A 1 126 ? 42.301 -1.138 23.240 1.00 5.68 126 PHE A CA 1
ATOM 755 C C . PHE A 1 126 ? 41.332 -0.741 22.120 1.00 5.66 126 PHE A C 1
ATOM 756 O O . PHE A 1 126 ? 40.540 -1.566 21.665 1.00 5.53 126 PHE A O 1
ATOM 764 N N . SER A 1 127 ? 41.406 0.506 21.658 1.00 5.60 127 SER A N 1
ATOM 765 C CA . SER A 1 127 ? 40.510 0.955 20.601 1.00 5.54 127 SER A CA 1
ATOM 766 C C . SER A 1 127 ? 40.735 0.197 19.284 1.00 5.43 127 SER A C 1
ATOM 767 O O . SER A 1 127 ? 39.775 -0.089 18.571 1.00 5.50 127 SER A O 1
ATOM 770 N N . PHE A 1 128 ? 41.984 -0.114 18.947 1.00 5.40 128 PHE A N 1
ATOM 771 C CA . PHE A 1 128 ? 42.257 -0.903 17.759 1.00 5.72 128 PHE A CA 1
ATOM 772 C C . PHE A 1 128 ? 41.540 -2.239 17.855 1.00 5.51 128 PHE A C 1
ATOM 773 O O . PHE A 1 128 ? 40.868 -2.677 16.921 1.00 6.50 128 PHE A O 1
ATOM 781 N N . GLN A 1 129 ? 41.712 -2.928 18.984 1.00 5.52 129 GLN A N 1
ATOM 782 C CA . GLN A 1 129 ? 41.102 -4.239 19.157 1.00 5.97 129 GLN A CA 1
ATOM 783 C C . GLN A 1 129 ? 39.586 -4.145 19.187 1.00 5.86 129 GLN A C 1
ATOM 784 O O . GLN A 1 129 ? 38.914 -5.068 18.742 1.00 7.05 129 GLN A O 1
ATOM 790 N N . LEU A 1 130 ? 39.054 -3.042 19.694 1.00 5.56 130 LEU A N 1
ATOM 791 C CA . LEU A 1 130 ? 37.612 -2.808 19.735 1.00 5.87 130 LEU A CA 1
ATOM 792 C C . LEU A 1 130 ? 37.064 -2.751 18.303 1.00 5.49 130 LEU A C 1
ATOM 793 O O . LEU A 1 130 ? 36.125 -3.471 17.954 1.00 5.97 130 LEU A O 1
ATOM 798 N N . TYR A 1 131 ? 37.650 -1.886 17.483 1.00 5.10 131 TYR A N 1
ATOM 799 C CA . TYR A 1 131 ? 37.161 -1.619 16.132 1.00 5.46 131 TYR A CA 1
ATOM 800 C C . TYR A 1 131 ? 37.444 -2.735 15.131 1.00 5.53 131 TYR A C 1
ATOM 801 O O . TYR A 1 131 ? 36.815 -2.768 14.073 1.00 5.56 131 TYR A O 1
ATOM 810 N N . ASP A 1 132 ? 38.375 -3.637 15.446 1.00 5.55 132 ASP A N 1
ATOM 811 C CA . ASP A 1 132 ? 38.591 -4.870 14.685 1.00 6.56 132 ASP A CA 1
ATOM 812 C C . ASP A 1 132 ? 37.458 -5.832 15.034 1.00 6.03 132 ASP A C 1
ATOM 813 O O . ASP A 1 132 ? 37.622 -6.782 15.816 1.00 7.32 132 ASP A O 1
ATOM 818 N N . LEU A 1 133 ? 36.293 -5.561 14.470 1.00 6.53 133 LEU A N 1
ATOM 819 C CA . LEU A 1 133 ? 35.065 -6.222 14.934 1.00 7.63 133 LEU A CA 1
ATOM 820 C C . LEU A 1 133 ? 35.109 -7.721 14.812 1.00 8.65 133 LEU A C 1
ATOM 821 O O . LEU A 1 133 ? 34.574 -8.427 15.675 1.00 10.02 133 LEU A O 1
ATOM 826 N N . LYS A 1 134 ? 35.688 -8.221 13.729 1.00 8.72 134 LYS A N 1
ATOM 827 C CA . LYS A 1 134 ? 35.701 -9.666 13.484 1.00 9.46 134 LYS A CA 1
ATOM 828 C C . LYS A 1 134 ? 36.808 -10.370 14.240 1.00 9.53 134 LYS A C 1
ATOM 829 O O . LYS A 1 134 ? 36.866 -11.608 14.233 1.00 10.74 134 LYS A O 1
ATOM 835 N N . GLN A 1 135 ? 37.681 -9.603 14.885 1.00 9.68 135 GLN A N 1
ATOM 836 C CA . GLN A 1 135 ? 38.707 -10.131 15.782 1.00 10.31 135 GLN A CA 1
ATOM 837 C C . GLN A 1 135 ? 39.715 -11.003 15.041 1.00 11.08 135 GLN A C 1
ATOM 838 O O . GLN A 1 135 ? 40.283 -11.921 15.625 1.00 12.98 135 GLN A O 1
ATOM 844 N N . GLN A 1 136 ? 39.969 -10.690 13.773 1.00 10.57 136 GLN A N 1
ATOM 845 C CA . GLN A 1 136 ? 40.954 -11.427 12.973 1.00 10.67 136 GLN A CA 1
ATOM 846 C C . GLN A 1 136 ? 41.997 -10.501 12.351 1.00 10.39 136 GLN A C 1
ATOM 847 O O . GLN A 1 136 ? 42.646 -10.853 11.360 1.00 11.51 136 GLN A O 1
ATOM 853 N N . GLY A 1 137 ? 42.200 -9.348 12.961 1.00 9.92 137 GLY A N 1
ATOM 854 C CA . GLY A 1 137 ? 43.222 -8.426 12.511 1.00 9.50 137 GLY A CA 1
ATOM 855 C C . GLY A 1 137 ? 42.675 -7.350 11.592 1.00 8.47 137 GLY A C 1
ATOM 856 O O . GLY A 1 137 ? 41.692 -7.574 10.883 1.00 8.46 137 GLY A O 1
ATOM 857 N N . PHE A 1 138 ? 43.341 -6.192 11.631 1.00 7.47 138 PHE A N 1
ATOM 858 C CA . PHE A 1 138 ? 43.030 -5.009 10.829 1.00 6.99 138 PHE A CA 1
ATOM 859 C C . PHE A 1 138 ? 41.668 -4.417 11.153 1.00 6.30 138 PHE A C 1
ATOM 860 O O . PHE A 1 138 ? 40.727 -5.104 11.566 1.00 7.70 138 PHE A O 1
ATOM 868 N N . ILE A 1 139 ? 41.546 -3.116 10.918 1.00 5.85 139 ILE A N 1
ATOM 869 C CA . ILE A 1 139 ? 40.239 -2.485 10.837 1.00 6.44 139 ILE A CA 1
ATOM 870 C C . ILE A 1 139 ? 39.963 -2.398 9.343 1.00 6.80 139 ILE A C 1
ATOM 871 O O . ILE A 1 139 ? 40.603 -1.630 8.618 1.00 6.77 139 ILE A O 1
ATOM 876 N N . GLU A 1 140 ? 39.019 -3.209 8.895 1.00 6.50 140 GLU A N 1
ATOM 877 C CA . GLU A 1 140 ? 38.709 -3.367 7.491 1.00 6.79 140 GLU A CA 1
ATOM 878 C C . GLU A 1 140 ? 37.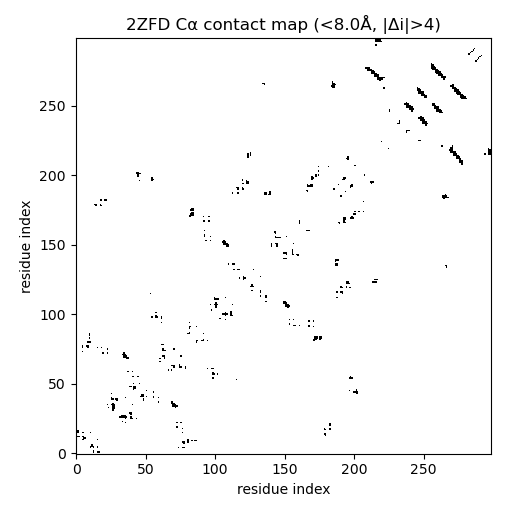547 -2.490 7.075 1.00 6.31 140 GLU A C 1
ATOM 879 O O . GLU A 1 140 ? 36.750 -2.051 7.920 1.00 5.83 140 GLU A O 1
ATOM 885 N N . ARG A 1 141 ? 37.442 -2.235 5.775 1.00 5.47 141 ARG A N 1
ATOM 886 C CA . ARG A 1 141 ? 36.403 -1.372 5.249 1.00 6.45 141 ARG A CA 1
ATOM 887 C C . ARG A 1 141 ? 35.014 -1.827 5.695 1.00 6.33 141 ARG A C 1
ATOM 888 O O . ARG A 1 141 ? 34.176 -1.003 6.065 1.00 6.57 141 ARG A O 1
ATOM 896 N N . GLN A 1 142 ? 34.764 -3.137 5.656 1.00 6.29 142 GLN A N 1
ATOM 897 C CA . GLN A 1 142 ? 33.459 -3.669 6.019 1.00 7.02 142 GLN A CA 1
ATOM 898 C C . GLN A 1 142 ? 33.140 -3.412 7.492 1.00 6.27 142 GLN A C 1
ATOM 899 O O . GLN A 1 142 ? 31.982 -3.170 7.850 1.00 6.73 142 GLN A O 1
ATOM 905 N N . GLU A 1 143 ? 34.156 -3.492 8.334 1.00 5.83 143 GLU A N 1
ATOM 906 C CA . GLU A 1 143 ? 34.006 -3.220 9.762 1.00 6.47 143 GLU A CA 1
ATOM 907 C C . GLU A 1 143 ? 33.706 -1.732 9.993 1.00 5.87 143 GLU A C 1
ATOM 908 O O . GLU A 1 143 ? 32.796 -1.373 10.752 1.00 6.05 143 GLU A O 1
ATOM 914 N N . VAL A 1 144 ? 34.445 -0.859 9.314 1.00 5.90 144 VAL A N 1
ATOM 915 C CA . VAL A 1 144 ? 34.177 0.574 9.377 1.00 5.51 144 VAL A CA 1
ATOM 916 C C . VAL A 1 144 ? 32.762 0.880 8.895 1.00 5.37 144 VAL A C 1
ATOM 917 O O . VAL A 1 144 ? 32.026 1.618 9.540 1.00 5.68 144 VAL A O 1
ATOM 921 N N . LYS A 1 145 ? 32.347 0.291 7.780 1.00 5.67 145 LYS A N 1
ATOM 922 C CA . LYS A 1 145 ? 31.024 0.568 7.245 1.00 6.76 145 LYS A CA 1
ATOM 923 C C . LYS A 1 145 ? 29.925 0.099 8.195 1.00 6.04 145 LYS A C 1
ATOM 924 O O . LYS A 1 145 ? 28.973 0.823 8.446 1.00 6.20 145 LYS A O 1
ATOM 930 N N . GLN A 1 146 ? 30.088 -1.087 8.767 1.00 6.08 146 GLN A N 1
ATOM 931 C CA . GLN A 1 146 ? 29.110 -1.586 9.732 1.00 6.44 146 GLN A CA 1
ATOM 932 C C . GLN A 1 146 ? 28.973 -0.613 10.903 1.00 6.14 146 GLN A C 1
ATOM 933 O O . GLN A 1 146 ? 27.862 -0.311 11.360 1.00 5.84 146 GLN A O 1
ATOM 939 N N . MET A 1 147 ? 30.098 -0.108 11.395 1.00 5.56 147 MET A N 1
ATOM 940 C CA . MET A 1 147 ? 30.067 0.842 12.500 1.00 5.75 147 MET A CA 1
ATOM 941 C C . MET A 1 147 ? 29.502 2.209 12.123 1.00 5.61 147 MET A C 1
ATOM 942 O O . MET A 1 147 ? 28.784 2.802 12.921 1.00 5.44 147 MET A O 1
ATOM 947 N N . VAL A 1 148 ? 29.805 2.726 10.931 1.00 5.01 148 VAL A N 1
ATOM 948 C CA . VAL A 1 148 ? 29.227 3.993 10.473 1.00 5.25 148 VAL A CA 1
ATOM 949 C C . VAL A 1 148 ? 27.708 3.866 10.352 1.00 5.56 148 VAL A C 1
ATOM 950 O O . VAL A 1 148 ? 26.954 4.728 10.804 1.00 5.47 148 VAL A O 1
ATOM 954 N N . VAL A 1 149 ? 27.247 2.791 9.728 1.00 5.39 149 VAL A N 1
ATOM 955 C CA . VAL A 1 149 ? 25.809 2.560 9.599 1.00 6.11 149 VAL A CA 1
ATOM 956 C C . VAL A 1 149 ? 25.149 2.476 10.980 1.00 5.88 149 VAL A C 1
ATOM 957 O O . VAL A 1 149 ? 24.103 3.111 11.206 1.00 6.38 149 VAL A O 1
ATOM 961 N N . ALA A 1 150 ? 25.755 1.748 11.911 1.00 5.62 150 ALA A N 1
ATOM 962 C CA . ALA A 1 150 ? 25.178 1.596 13.254 1.00 5.55 150 ALA A CA 1
ATOM 963 C C . ALA A 1 150 ? 25.162 2.920 14.021 1.00 5.39 150 ALA A C 1
ATOM 964 O O . ALA A 1 150 ? 24.186 3.259 14.693 1.00 5.30 150 ALA A O 1
ATOM 966 N N . THR A 1 151 ? 26.254 3.675 13.958 1.00 4.98 151 THR A N 1
ATOM 967 C CA . THR A 1 151 ? 26.347 4.896 14.744 1.00 5.29 151 THR A CA 1
ATOM 968 C C . THR A 1 151 ? 25.459 6.002 14.159 1.00 5.25 151 THR A C 1
ATOM 969 O O . THR A 1 151 ? 24.809 6.717 14.914 1.00 5.63 151 THR A O 1
ATOM 973 N N . LEU A 1 152 ? 25.366 6.106 12.847 1.00 5.28 152 LEU A N 1
ATOM 974 C CA . LEU A 1 152 ? 24.412 7.039 12.259 1.00 5.68 152 LEU A CA 1
ATOM 975 C C . LEU A 1 152 ? 22.987 6.687 12.683 1.00 5.41 152 LEU A C 1
ATOM 976 O O . LEU A 1 152 ? 22.196 7.586 12.959 1.00 6.13 152 LEU A O 1
ATOM 981 N N . ALA A 1 153 ? 22.670 5.405 12.788 1.00 5.52 153 ALA A N 1
ATOM 982 C CA . ALA A 1 153 ? 21.349 4.981 13.241 1.00 5.72 153 ALA A CA 1
ATOM 983 C C . ALA A 1 153 ? 21.098 5.361 14.689 1.00 5.63 153 ALA A C 1
ATOM 984 O O . ALA A 1 153 ? 19.953 5.672 15.043 1.00 5.93 153 ALA A O 1
ATOM 986 N N . GLU A 1 154 ? 22.127 5.398 15.541 1.00 5.92 154 GLU A N 1
ATOM 987 C CA . GLU A 1 154 ? 21.937 5.887 16.919 1.00 6.39 154 GLU A CA 1
ATOM 988 C C . GLU A 1 154 ? 21.379 7.296 16.933 1.00 6.51 154 GLU A C 1
ATOM 989 O O . GLU A 1 154 ? 20.587 7.657 17.798 1.00 7.87 154 GLU A O 1
ATOM 995 N N . SER A 1 155 ? 21.794 8.114 15.981 1.00 6.02 155 SER A N 1
ATOM 996 C CA . SER A 1 155 ? 21.310 9.483 15.872 1.00 6.78 155 SER A CA 1
ATOM 997 C C . SER A 1 155 ? 20.105 9.664 14.943 1.00 5.71 155 SER A C 1
ATOM 998 O O . SER A 1 155 ? 19.640 10.786 14.744 1.00 6.50 155 SER A O 1
ATOM 1001 N N . GLY A 1 156 ? 19.607 8.592 14.341 1.00 5.81 156 GLY A N 1
ATOM 1002 C CA . GLY A 1 156 ? 18.513 8.737 13.387 1.00 5.98 156 GLY A CA 1
ATOM 1003 C C . GLY A 1 156 ? 18.906 9.586 12.191 1.00 5.63 156 GLY A C 1
ATOM 1004 O O . GLY A 1 156 ? 18.099 10.374 11.701 1.00 6.47 156 GLY A O 1
ATOM 1005 N N . MET A 1 157 ? 20.162 9.454 11.735 1.00 5.40 157 MET A N 1
ATOM 1006 C CA . MET A 1 157 ? 20.668 10.186 10.576 1.00 5.83 157 MET A CA 1
ATOM 1007 C C . MET A 1 157 ? 21.180 9.183 9.549 1.00 5.75 157 MET A C 1
ATOM 1008 O O . MET A 1 157 ? 22.384 9.082 9.285 1.00 6.31 157 MET A O 1
ATOM 1013 N N . ASN A 1 158 ? 20.258 8.443 8.940 1.00 5.68 158 ASN A N 1
ATOM 1014 C CA . ASN A 1 158 ? 20.631 7.265 8.153 1.00 6.33 158 ASN A CA 1
ATOM 1015 C C . ASN A 1 158 ? 20.944 7.680 6.726 1.00 6.77 158 ASN A C 1
ATOM 1016 O O . ASN A 1 158 ? 20.118 7.579 5.814 1.00 7.01 158 ASN A O 1
ATOM 1021 N N . LEU A 1 159 ? 22.178 8.144 6.547 1.00 7.04 159 LEU A N 1
ATOM 1022 C CA . LEU A 1 159 ? 22.617 8.731 5.293 1.00 7.13 159 LEU A CA 1
ATOM 1023 C C . LEU A 1 159 ? 22.679 7.681 4.208 1.00 7.09 159 LEU A C 1
ATOM 1024 O O . LEU A 1 159 ? 22.877 6.494 4.483 1.00 7.22 159 LEU A O 1
ATOM 1029 N N . LYS A 1 160 ? 22.515 8.133 2.978 1.00 6.98 160 LYS A N 1
ATOM 1030 C CA . LYS A 1 160 ? 22.532 7.269 1.817 1.00 8.00 160 LYS A CA 1
ATOM 1031 C C . LYS A 1 160 ? 23.869 6.581 1.637 1.00 7.81 160 LYS A C 1
ATOM 1032 O O . LYS A 1 160 ? 24.925 7.085 2.033 1.00 7.68 160 LYS A O 1
ATOM 1038 N N . ASP A 1 161 ? 23.825 5.439 0.978 1.00 8.32 161 ASP A N 1
ATOM 1039 C CA . ASP A 1 161 ? 25.007 4.627 0.792 1.00 9.50 161 ASP A CA 1
ATOM 1040 C C . ASP A 1 161 ? 26.121 5.373 0.070 1.00 9.23 161 ASP A C 1
ATOM 1041 O O . ASP A 1 161 ? 27.295 5.209 0.416 1.00 9.39 161 ASP A O 1
ATOM 1046 N N . THR A 1 162 ? 25.778 6.217 -0.898 1.00 9.10 162 THR A N 1
ATOM 1047 C CA . THR A 1 162 ? 26.801 6.966 -1.632 1.00 10.06 162 THR A CA 1
ATOM 1048 C C . THR A 1 162 ? 27.553 7.951 -0.720 1.00 8.67 162 THR A C 1
ATOM 1049 O O . THR A 1 162 ? 28.759 8.177 -0.896 1.00 8.85 162 THR A O 1
ATOM 1053 N N . VAL A 1 163 ? 26.850 8.519 0.248 1.00 7.62 163 VAL A N 1
ATOM 1054 C CA . VAL A 1 163 ? 27.449 9.461 1.178 1.00 7.47 163 VAL A CA 1
ATOM 1055 C C . VAL A 1 163 ? 28.360 8.701 2.154 1.00 6.44 163 VAL A C 1
ATOM 1056 O O . VAL A 1 163 ? 29.493 9.111 2.410 1.00 7.15 163 VAL A O 1
ATOM 1060 N N . ILE A 1 164 ? 27.878 7.586 2.685 1.00 6.34 164 ILE A N 1
ATOM 1061 C CA . ILE A 1 164 ? 28.691 6.765 3.572 1.00 6.51 164 ILE A CA 1
ATOM 1062 C C . ILE A 1 164 ? 29.975 6.306 2.862 1.00 6.75 164 ILE A C 1
ATOM 1063 O O . ILE A 1 164 ? 31.078 6.379 3.415 1.00 6.58 164 ILE A O 1
ATOM 1068 N N . GLU A 1 165 ? 29.849 5.889 1.609 1.00 7.94 165 GLU A N 1
ATOM 1069 C CA . GLU A 1 165 ? 31.011 5.474 0.836 1.00 8.91 165 GLU A CA 1
ATOM 1070 C C . GLU A 1 165 ? 32.009 6.612 0.628 1.00 8.25 165 GLU A C 1
ATOM 1071 O O . GLU A 1 165 ? 33.218 6.383 0.698 1.00 8.43 165 GLU A O 1
ATOM 1077 N N . ASP A 1 166 ? 31.520 7.826 0.402 1.00 8.01 166 ASP A N 1
ATOM 1078 C CA . ASP A 1 166 ? 32.384 9.002 0.256 1.00 8.47 166 ASP A CA 1
ATOM 1079 C C . ASP A 1 166 ? 33.176 9.253 1.537 1.00 7.55 166 ASP A C 1
ATOM 1080 O O . ASP A 1 166 ? 34.391 9.501 1.501 1.00 7.69 166 ASP A O 1
ATOM 1085 N N . ILE A 1 167 ? 32.488 9.200 2.667 1.00 6.70 167 ILE A N 1
ATOM 1086 C CA . ILE A 1 167 ? 33.125 9.413 3.953 1.00 6.35 167 ILE A CA 1
ATOM 1087 C C . ILE A 1 167 ? 34.180 8.345 4.214 1.00 6.13 167 ILE A C 1
ATOM 1088 O O . ILE A 1 167 ? 35.297 8.654 4.649 1.00 6.25 167 ILE A O 1
ATOM 1093 N N . ILE A 1 168 ? 33.847 7.097 3.925 1.00 5.56 168 ILE A N 1
ATOM 1094 C CA . ILE A 1 168 ? 34.801 6.007 4.118 1.00 5.79 168 ILE A CA 1
ATOM 1095 C C . ILE A 1 168 ? 35.979 6.121 3.129 1.00 6.16 168 ILE A C 1
ATOM 1096 O O . ILE A 1 168 ? 37.145 5.925 3.517 1.00 6.12 168 ILE A O 1
ATOM 1101 N N . ASP A 1 169 ? 35.710 6.491 1.877 1.00 6.47 169 ASP A N 1
ATOM 1102 C CA . ASP A 1 169 ? 36.795 6.758 0.927 1.00 6.95 169 ASP A CA 1
ATOM 1103 C C . ASP A 1 169 ? 37.800 7.764 1.470 1.00 6.87 169 ASP A C 1
ATOM 1104 O O . ASP A 1 169 ? 39.012 7.556 1.416 1.00 6.58 169 ASP A O 1
ATOM 1109 N N . LYS A 1 170 ? 37.301 8.871 1.983 1.00 6.64 170 LYS A N 1
ATOM 1110 C CA . LYS A 1 170 ? 38.167 9.936 2.475 1.00 7.76 170 LYS A CA 1
ATOM 1111 C C . LYS A 1 170 ? 38.958 9.455 3.684 1.00 6.89 170 LYS A C 1
ATOM 1112 O O . LYS A 1 170 ? 40.127 9.817 3.853 1.00 6.97 170 LYS A O 1
ATOM 1118 N N . THR A 1 171 ? 38.341 8.622 4.505 1.00 6.21 171 THR A N 1
ATOM 1119 C CA . THR A 1 171 ? 38.992 8.054 5.674 1.00 6.86 171 THR A CA 1
ATOM 1120 C C . THR A 1 171 ? 40.183 7.177 5.269 1.00 6.14 171 THR A C 1
ATOM 1121 O O . THR A 1 171 ? 41.283 7.284 5.834 1.00 7.14 171 THR A O 1
ATOM 1125 N N . PHE A 1 172 ? 39.971 6.292 4.303 1.00 6.25 172 PHE A N 1
ATOM 1126 C CA . PHE A 1 172 ? 41.059 5.467 3.778 1.00 7.12 172 PHE A CA 1
ATOM 1127 C C . PHE A 1 172 ? 42.098 6.260 3.014 1.00 7.35 172 PHE A C 1
ATOM 1128 O O . PHE A 1 172 ? 43.291 5.955 3.111 1.00 7.24 172 PHE A O 1
ATOM 1136 N N . GLU A 1 173 ? 41.688 7.295 2.293 1.00 8.13 173 GLU A N 1
ATOM 1137 C CA . GLU A 1 173 ? 42.649 8.148 1.585 1.00 10.68 173 GLU A CA 1
ATOM 1138 C C . GLU A 1 173 ? 43.713 8.632 2.554 1.00 10.21 173 GLU A C 1
ATOM 1139 O O . GLU A 1 173 ? 44.911 8.667 2.227 1.00 11.78 173 GLU A O 1
ATOM 1145 N N . GLU A 1 174 ? 43.274 9.045 3.729 1.00 9.31 174 GLU A N 1
ATOM 1146 C CA . GLU A 1 174 ? 44.181 9.532 4.739 1.00 9.43 174 GLU A CA 1
ATOM 1147 C C . GLU A 1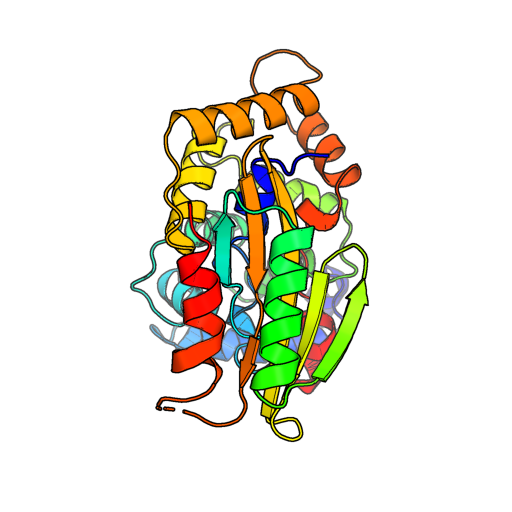 174 ? 44.902 8.424 5.505 1.00 8.55 174 GLU A C 1
ATOM 1148 O O . GLU A 1 174 ? 46.120 8.496 5.703 1.00 9.53 174 GLU A O 1
ATOM 1154 N N . ALA A 1 175 ? 44.180 7.393 5.923 1.00 7.22 175 ALA A N 1
ATOM 1155 C CA . ALA A 1 175 ? 44.728 6.420 6.860 1.00 6.83 175 ALA A CA 1
ATOM 1156 C C . ALA A 1 175 ? 45.594 5.343 6.234 1.00 6.11 175 ALA A C 1
ATOM 1157 O O . ALA A 1 175 ? 46.490 4.810 6.895 1.00 6.13 175 ALA A O 1
ATOM 1159 N N . ASP A 1 176 ? 45.312 4.981 4.985 1.00 5.90 176 ASP A N 1
ATOM 1160 C CA . ASP A 1 176 ? 45.904 3.783 4.368 1.00 6.21 176 ASP A CA 1
ATOM 1161 C C . ASP A 1 176 ? 47.234 4.078 3.693 1.00 6.30 176 ASP A C 1
ATOM 1162 O O . ASP A 1 176 ? 47.347 4.005 2.477 1.00 8.28 176 ASP A O 1
ATOM 1167 N N . THR A 1 177 ? 48.249 4.390 4.485 1.00 6.11 177 THR A N 1
ATOM 1168 C CA . THR A 1 177 ? 49.564 4.760 3.965 1.00 6.56 177 THR A CA 1
ATOM 1169 C C . THR A 1 177 ? 50.380 3.543 3.527 1.00 6.47 177 THR A C 1
ATOM 1170 O O . THR A 1 177 ? 51.240 3.671 2.663 1.00 7.17 177 THR A O 1
ATOM 1174 N N . LYS A 1 178 ? 50.134 2.378 4.139 1.00 6.40 178 LYS A N 1
ATOM 1175 C CA . LYS A 1 178 ? 50.633 1.102 3.624 1.00 7.31 178 LYS A CA 1
ATOM 1176 C C . LYS A 1 178 ? 49.460 0.551 2.813 1.00 7.35 178 LYS A C 1
ATOM 1177 O O . LYS A 1 178 ? 48.481 0.014 3.359 1.00 7.40 178 LYS A O 1
ATOM 1183 N N . HIS A 1 179 ? 49.544 0.744 1.499 1.00 7.79 179 HIS A N 1
ATOM 1184 C CA . HIS A 1 179 ? 48.357 0.727 0.643 1.00 8.50 179 HIS A CA 1
ATOM 1185 C C . HIS A 1 179 ? 47.888 -0.690 0.351 1.00 7.64 179 HIS A C 1
ATOM 1186 O O . HIS A 1 179 ? 48.330 -1.332 -0.608 1.00 9.14 179 HIS A O 1
ATOM 1193 N N . ASP A 1 180 ? 46.984 -1.168 1.196 1.00 6.51 180 ASP A N 1
ATOM 1194 C CA . ASP A 1 180 ? 46.386 -2.494 1.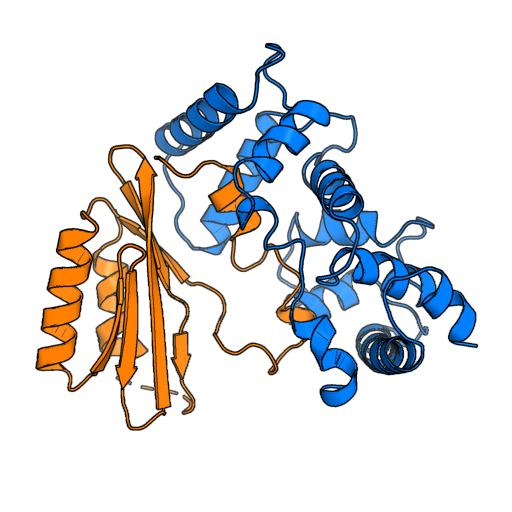046 1.00 6.23 180 ASP A CA 1
ATOM 1195 C C . ASP A 1 180 ? 44.882 -2.475 1.260 1.00 6.27 180 ASP A C 1
ATOM 1196 O O . ASP A 1 180 ? 44.251 -3.529 1.305 1.00 6.27 180 ASP A O 1
ATOM 1201 N N . GLY A 1 181 ? 44.290 -1.294 1.388 1.00 5.92 181 GLY A N 1
ATOM 1202 C CA . GLY A 1 181 ? 42.866 -1.190 1.578 1.00 6.49 181 GLY A CA 1
ATOM 1203 C C . GLY A 1 181 ? 42.341 -1.525 2.961 1.00 6.30 181 GLY A C 1
ATOM 1204 O O . GLY A 1 181 ? 41.126 -1.578 3.136 1.00 6.85 181 GLY A O 1
ATOM 1205 N N . LYS A 1 182 ? 43.231 -1.701 3.939 1.00 6.07 182 LYS A N 1
ATOM 1206 C CA . LYS A 1 182 ? 42.889 -2.058 5.317 1.00 6.52 182 LYS A CA 1
ATOM 1207 C C . LYS A 1 182 ? 43.663 -1.133 6.244 1.00 6.04 182 LYS A C 1
ATOM 1208 O O . LYS A 1 182 ? 44.725 -0.638 5.874 1.00 6.97 182 LYS A O 1
ATOM 1214 N N . ILE A 1 183 ? 43.168 -0.944 7.461 1.00 5.43 183 ILE A N 1
ATOM 1215 C CA . ILE A 1 183 ? 43.870 -0.119 8.452 1.00 5.52 183 ILE A CA 1
ATOM 1216 C C . ILE A 1 183 ? 44.566 -1.027 9.471 1.00 5.30 183 ILE A C 1
ATOM 1217 O O . ILE A 1 183 ? 43.913 -1.778 10.201 1.00 5.81 183 ILE A O 1
ATOM 1222 N N . ASP A 1 184 ? 45.883 -0.989 9.493 1.00 5.02 184 ASP A N 1
ATOM 1223 C CA . ASP A 1 184 ? 46.671 -1.784 10.437 1.00 5.56 184 ASP A CA 1
ATOM 1224 C C . ASP A 1 184 ? 46.955 -0.974 11.709 1.00 5.35 184 ASP A C 1
ATOM 1225 O O . ASP A 1 184 ? 46.559 0.182 11.821 1.00 5.24 184 ASP A O 1
ATOM 1230 N N . LYS A 1 185 ? 47.594 -1.604 12.690 1.00 6.39 185 LYS A N 1
ATOM 1231 C CA . LYS A 1 185 ? 47.758 -0.955 13.987 1.00 7.72 185 LYS A CA 1
ATOM 1232 C C . LYS A 1 185 ? 48.637 0.283 13.907 1.00 6.60 185 LYS A C 1
ATOM 1233 O O . LYS A 1 185 ? 48.400 1.236 14.643 1.00 6.78 185 LYS A O 1
ATOM 1239 N N . GLU A 1 186 ? 49.650 0.280 13.044 1.00 5.92 186 GLU A N 1
ATOM 1240 C CA . GLU A 1 186 ? 50.493 1.463 12.876 1.00 6.42 186 GLU A CA 1
ATOM 1241 C C . GLU A 1 186 ? 49.709 2.614 12.227 1.00 5.25 186 GLU A C 1
ATOM 1242 O O . GLU A 1 186 ? 49.839 3.777 12.616 1.00 4.94 186 GLU A O 1
ATOM 1248 N N . GLU A 1 187 ? 48.875 2.286 11.239 1.00 4.86 187 GLU A N 1
ATOM 1249 C CA . GLU A 1 187 ? 48.034 3.287 10.576 1.00 4.80 187 GLU A CA 1
ATOM 1250 C C . GLU A 1 187 ? 46.979 3.847 11.525 1.00 4.49 187 GLU A C 1
ATOM 1251 O O . GLU A 1 187 ? 46.679 5.037 11.482 1.00 4.66 187 GLU A O 1
ATOM 1257 N N . TRP A 1 188 ? 46.416 2.979 12.366 1.00 4.66 188 TRP A N 1
ATOM 1258 C CA . TRP A 1 188 ? 45.463 3.420 13.377 1.00 4.82 188 TRP A CA 1
ATOM 1259 C C . TRP A 1 188 ? 46.134 4.395 14.350 1.00 4.78 188 TRP A C 1
ATOM 1260 O O . TRP A 1 188 ? 45.616 5.469 14.623 1.00 5.40 188 TRP A O 1
ATOM 1271 N N . ARG A 1 189 ? 47.310 4.011 14.850 1.00 4.59 189 ARG A N 1
ATOM 1272 C CA . ARG A 1 189 ? 48.084 4.881 15.720 1.00 5.12 189 ARG A CA 1
ATOM 1273 C C . ARG A 1 189 ? 48.298 6.244 15.077 1.00 4.64 189 ARG A C 1
ATOM 1274 O O . ARG A 1 189 ? 48.105 7.279 15.708 1.00 4.41 189 ARG A O 1
ATOM 1282 N N . SER A 1 190 ? 48.718 6.262 13.822 1.00 4.41 190 SER A N 1
ATOM 1283 C CA . SER A 1 190 ? 48.978 7.536 13.181 1.00 4.95 190 SER A CA 1
ATOM 1284 C C . SER A 1 190 ? 47.725 8.405 13.115 1.00 4.85 190 SER A C 1
ATOM 1285 O O . SER A 1 190 ? 47.770 9.613 13.374 1.00 5.25 190 SER A O 1
ATOM 1288 N N . LEU A 1 191 ? 46.601 7.803 12.753 1.00 4.97 191 LEU A N 1
ATOM 1289 C CA . LEU A 1 191 ? 45.368 8.567 12.580 1.00 5.45 191 LEU A CA 1
ATOM 1290 C C . LEU A 1 191 ? 44.906 9.185 13.891 1.00 5.16 191 LEU A C 1
ATOM 1291 O O . LEU A 1 191 ? 44.513 10.359 13.923 1.00 5.71 191 LEU A O 1
ATOM 1296 N N . VAL A 1 192 ? 44.949 8.401 14.970 1.00 5.35 192 VAL A N 1
ATOM 1297 C CA . VAL A 1 192 ? 44.497 8.920 16.259 1.00 5.63 192 VAL A CA 1
ATOM 1298 C C . VAL A 1 192 ? 45.522 9.848 16.914 1.00 5.42 192 VAL A C 1
ATOM 1299 O O . VAL A 1 192 ? 45.121 10.740 17.672 1.00 6.42 192 VAL A O 1
ATOM 1303 N N . LEU A 1 193 ? 46.813 9.686 16.625 1.00 5.54 193 LEU A N 1
ATOM 1304 C CA . LEU A 1 193 ? 47.784 10.689 17.060 1.00 5.74 193 LEU A CA 1
ATOM 1305 C C . LEU A 1 193 ? 47.525 12.018 16.354 1.00 5.60 193 LEU A C 1
ATOM 1306 O O . LEU A 1 193 ? 47.627 13.073 16.968 1.00 5.98 193 LEU A O 1
ATOM 1311 N N . ARG A 1 194 ? 47.182 11.954 15.071 1.00 5.83 194 ARG A N 1
ATOM 1312 C CA . ARG A 1 194 ? 46.940 13.137 14.249 1.00 6.55 194 ARG A CA 1
ATOM 1313 C C . ARG A 1 194 ? 45.676 13.874 14.657 1.00 6.74 194 ARG A C 1
ATOM 1314 O O . ARG A 1 194 ? 45.632 15.116 14.604 1.00 7.71 194 ARG A O 1
ATOM 1322 N N . HIS A 1 195 ? 44.658 13.113 15.044 1.00 6.15 195 HIS A N 1
ATOM 1323 C CA . HIS A 1 195 ? 43.327 13.644 15.381 1.00 6.45 195 HIS A CA 1
ATOM 1324 C C . HIS A 1 195 ? 42.934 13.123 16.754 1.00 6.40 195 HIS A C 1
ATOM 1325 O O . HIS A 1 195 ? 42.174 12.153 16.848 1.00 6.26 195 HIS A O 1
ATOM 1332 N N . PRO A 1 196 ? 43.464 13.737 17.821 1.00 6.72 196 PRO A N 1
ATOM 1333 C CA . PRO A 1 196 ? 43.261 13.202 19.168 1.00 7.07 196 PRO A CA 1
ATOM 1334 C C . PRO A 1 196 ? 41.810 13.096 19.623 1.00 7.71 196 PRO A C 1
ATOM 1335 O O . PRO A 1 196 ? 41.513 12.270 20.485 1.00 7.81 196 PRO A O 1
ATOM 1339 N N . SER A 1 197 ? 40.907 13.856 19.030 1.00 7.68 197 SER A N 1
ATOM 1340 C CA . SER A 1 197 ? 39.501 13.738 19.410 1.00 8.82 197 SER A CA 1
ATOM 1341 C C . SER A 1 197 ? 38.939 12.356 19.065 1.00 7.98 197 SER A C 1
ATOM 1342 O O . SER A 1 197 ? 37.929 11.946 19.635 1.00 7.51 197 SER A O 1
ATOM 1345 N N . LEU A 1 198 ? 39.595 11.615 18.168 1.00 6.86 198 LEU A N 1
ATOM 1346 C CA . LEU A 1 198 ? 39.164 10.258 17.840 1.00 6.76 198 LEU A CA 1
ATOM 1347 C C . LEU A 1 198 ? 39.280 9.317 19.020 1.00 6.65 198 LEU A C 1
ATOM 1348 O O . LEU A 1 198 ? 38.656 8.250 19.006 1.00 8.29 198 LEU A O 1
ATOM 1353 N N . LEU A 1 199 ? 40.047 9.689 20.035 1.00 6.12 199 LEU A N 1
ATOM 1354 C CA . LEU A 1 199 ? 40.186 8.883 21.249 1.00 6.75 199 LEU A CA 1
ATOM 1355 C C . LEU A 1 199 ? 39.346 9.403 22.415 1.00 7.11 199 LEU A C 1
ATOM 1356 O O . LEU A 1 199 ? 39.533 8.954 23.536 1.00 6.83 199 LEU A O 1
ATOM 1361 N N . LYS A 1 200 ? 38.412 10.322 22.179 1.00 7.14 200 LYS A N 1
ATOM 1362 C CA . LYS A 1 200 ? 37.683 10.892 23.306 1.00 8.17 200 LYS A CA 1
ATOM 1363 C C . LYS A 1 200 ? 36.877 9.842 24.051 1.00 7.22 200 LYS A C 1
ATOM 1364 O O . LYS A 1 200 ? 36.741 9.944 25.271 1.00 7.91 200 LYS A O 1
ATOM 1370 N N . ASN A 1 201 ? 36.409 8.806 23.356 1.00 6.43 201 ASN A N 1
ATOM 1371 C CA . ASN A 1 201 ? 35.637 7.756 24.021 1.00 6.41 201 ASN A CA 1
ATOM 1372 C C . ASN A 1 201 ? 36.523 6.758 24.767 1.00 6.57 201 ASN A C 1
ATOM 1373 O O . ASN A 1 201 ? 36.011 5.846 25.421 1.00 7.04 201 ASN A O 1
ATOM 1378 N N . MET A 1 202 ? 37.844 6.941 24.687 1.00 6.15 202 MET A N 1
ATOM 1379 C CA . MET A 1 202 ? 38.804 6.125 25.420 1.00 6.28 202 MET A CA 1
ATOM 1380 C C . MET A 1 202 ? 39.263 6.800 26.717 1.00 6.29 202 MET A C 1
ATOM 1381 O O . MET A 1 202 ? 40.155 6.294 27.396 1.00 6.76 202 MET A O 1
ATOM 1386 N N . THR A 1 203 ? 38.622 7.915 27.072 1.00 6.98 203 THR A N 1
ATOM 1387 C CA . THR A 1 203 ? 38.862 8.574 28.344 1.00 7.62 203 THR A CA 1
ATOM 1388 C C . THR A 1 203 ? 37.539 8.932 29.002 1.00 8.23 203 THR A C 1
ATOM 1389 O O . THR A 1 203 ? 36.644 9.477 28.373 1.00 8.60 203 THR A O 1
ATOM 1393 N N . LEU A 1 204 ? 37.444 8.604 30.286 1.00 8.68 204 LEU A N 1
ATOM 1394 C CA . LEU A 1 204 ? 36.320 8.992 31.147 1.00 9.56 204 LEU A CA 1
ATOM 1395 C C . LEU A 1 204 ? 36.816 10.018 32.164 1.00 10.57 204 LEU A C 1
ATOM 1396 O O . LEU A 1 204 ? 37.450 9.650 33.143 1.00 10.75 204 LEU A O 1
ATOM 1401 N N . GLN A 1 205 ? 36.530 11.301 31.940 1.00 11.68 205 GLN A N 1
ATOM 1402 C CA . GLN A 1 205 ? 36.958 12.343 32.874 1.00 12.88 205 GLN A CA 1
ATOM 1403 C C . GLN A 1 205 ? 36.361 12.112 34.263 1.00 12.55 205 GLN A C 1
ATOM 1404 O O . GLN A 1 205 ? 36.971 12.469 35.263 1.00 13.68 205 GLN A O 1
ATOM 1410 N N . TYR A 1 206 ? 35.199 11.462 34.313 1.00 12.89 206 TYR A N 1
ATOM 1411 C CA . TYR A 1 206 ? 34.509 11.133 35.572 1.00 13.19 206 TYR A CA 1
ATOM 1412 C C . TYR A 1 206 ? 35.367 10.324 36.525 1.00 13.00 206 TYR A C 1
ATOM 1413 O O . TYR A 1 206 ? 35.180 10.400 37.750 1.00 13.06 206 TYR A O 1
ATOM 1422 N N . LEU A 1 207 ? 36.307 9.546 35.989 1.00 12.80 207 LEU A N 1
ATOM 1423 C CA . LEU A 1 207 ? 37.187 8.749 36.826 1.00 13.09 207 LEU A CA 1
ATOM 1424 C C . LEU A 1 207 ? 38.074 9.625 37.710 1.00 14.70 207 LEU A C 1
ATOM 1425 O O . LEU A 1 207 ? 38.510 9.168 38.757 1.00 15.28 207 LEU A O 1
ATOM 1430 N N . LYS A 1 208 ? 38.326 10.872 37.302 1.00 15.60 208 LYS A N 1
ATOM 1431 C CA . LYS A 1 208 ? 39.084 11.830 38.128 1.00 16.57 208 LYS A CA 1
ATOM 1432 C C . LYS A 1 208 ? 38.359 12.197 39.423 1.00 17.04 208 LYS A C 1
ATOM 1433 O O . LYS A 1 208 ? 39.010 12.501 40.431 1.00 17.63 208 LYS A O 1
ATOM 1435 N N . ASP A 1 209 ? 37.028 12.183 39.400 1.00 17.17 209 ASP A N 1
ATOM 1436 C CA . ASP A 1 209 ? 36.203 12.559 40.550 1.00 17.27 209 ASP A CA 1
ATOM 1437 C C . ASP A 1 209 ? 35.480 11.358 41.155 1.00 16.85 209 ASP A C 1
ATOM 1438 O O . ASP A 1 209 ? 34.478 11.516 41.851 1.00 17.15 209 ASP A O 1
ATOM 1440 N N . ILE A 1 210 ? 35.999 10.156 40.912 1.00 16.69 210 ILE A N 1
ATOM 1441 C CA . ILE A 1 210 ? 35.336 8.937 41.367 1.00 16.35 210 ILE A CA 1
ATOM 1442 C C . ILE A 1 210 ? 35.191 8.851 42.896 1.00 15.84 210 ILE A C 1
ATOM 1443 O O . ILE A 1 210 ? 34.201 8.315 43.396 1.00 15.63 210 ILE A O 1
ATOM 1448 N N . THR A 1 211 ? 36.168 9.374 43.638 1.00 15.40 211 THR A N 1
ATOM 1449 C CA . THR A 1 211 ? 36.144 9.265 45.106 1.00 15.27 211 THR A CA 1
ATOM 1450 C C . THR A 1 211 ? 35.047 10.113 45.759 1.00 16.09 211 THR A C 1
ATOM 1451 O O . THR A 1 211 ? 34.616 9.806 46.870 1.00 15.76 211 THR A O 1
ATOM 1455 N N . THR A 1 212 ? 34.599 11.161 45.071 1.00 16.86 212 THR A N 1
ATOM 1456 C CA . THR A 1 212 ? 33.522 12.010 45.588 1.00 18.34 212 THR A CA 1
ATOM 1457 C C . THR A 1 212 ? 32.158 11.480 45.154 1.00 18.51 212 THR A C 1
ATOM 1458 O O . THR A 1 212 ? 31.211 11.488 45.938 1.00 18.94 212 THR A O 1
ATOM 1462 N N . THR A 1 213 ? 32.075 11.002 43.914 1.00 18.84 213 THR A N 1
ATOM 1463 C CA . THR A 1 213 ? 30.844 10.408 43.384 1.00 19.18 213 THR A CA 1
ATOM 1464 C C . THR A 1 213 ? 30.493 9.088 44.076 1.00 18.80 213 THR A C 1
ATOM 1465 O O . THR A 1 213 ? 29.313 8.779 44.274 1.00 19.52 213 THR A O 1
ATOM 1469 N N . PHE A 1 214 ? 31.515 8.312 44.438 1.00 18.01 214 PHE A N 1
ATOM 1470 C CA . PHE A 1 214 ? 31.319 7.031 45.111 1.00 17.67 214 PHE A CA 1
ATOM 1471 C C . PHE A 1 214 ? 32.051 7.052 46.442 1.00 17.76 214 PHE A C 1
ATOM 1472 O O . PHE A 1 214 ? 31.588 7.693 47.392 1.00 18.24 214 PHE A O 1
ATOM 1474 N N . ARG B 2 4 ? 39.227 20.922 6.019 1.00 19.35 308 ARG B N 1
ATOM 1475 C CA . ARG B 2 4 ? 39.079 19.625 6.743 1.00 18.90 308 ARG B CA 1
ATOM 1476 C C . ARG B 2 4 ? 37.658 19.067 6.619 1.00 18.68 308 ARG B C 1
ATOM 1477 O O . ARG B 2 4 ? 36.682 19.816 6.588 1.00 18.25 308 ARG B O 1
ATOM 1479 N N . ARG B 2 5 ? 37.575 17.745 6.517 1.00 18.32 309 ARG B N 1
ATOM 1480 C CA . ARG B 2 5 ? 36.321 17.011 6.535 1.00 17.80 309 ARG B CA 1
ATOM 1481 C C . ARG B 2 5 ? 36.477 15.945 7.611 1.00 18.03 309 ARG B C 1
ATOM 1482 O O . ARG B 2 5 ? 37.532 15.314 7.704 1.00 18.79 309 ARG B O 1
ATOM 1490 N N . MET B 2 6 ? 35.458 15.756 8.445 1.00 17.71 310 MET B N 1
ATOM 1491 C CA . MET B 2 6 ? 35.562 14.745 9.503 1.00 17.59 310 MET B CA 1
ATOM 1492 C C . MET B 2 6 ? 35.523 13.401 8.831 1.00 16.02 310 MET B C 1
ATOM 1493 O O . MET B 2 6 ? 35.132 13.292 7.671 1.00 18.55 310 MET B O 1
ATOM 1498 N N . ASN B 2 7 ? 35.994 12.374 9.533 1.00 11.96 311 ASN B N 1
ATOM 1499 C CA . ASN B 2 7 ? 36.146 11.071 8.918 1.00 9.87 311 ASN B CA 1
ATOM 1500 C C . ASN B 2 7 ? 35.225 10.053 9.579 1.00 7.77 311 ASN B C 1
ATOM 1501 O O . ASN B 2 7 ? 34.472 10.385 10.485 1.00 7.18 311 ASN B O 1
ATOM 1506 N N . ALA B 2 8 ? 35.245 8.830 9.083 1.00 6.23 312 ALA B N 1
ATOM 1507 C CA . ALA B 2 8 ? 34.353 7.795 9.593 1.00 5.93 312 ALA B CA 1
ATOM 1508 C C . ALA B 2 8 ? 34.506 7.613 11.096 1.00 5.53 312 ALA B C 1
ATOM 1509 O O . ALA B 2 8 ? 33.537 7.316 11.791 1.00 5.61 312 ALA B O 1
ATOM 1511 N N . PHE B 2 9 ? 35.735 7.721 11.600 1.00 5.40 313 PHE B N 1
ATOM 1512 C CA . PHE B 2 9 ? 35.981 7.510 13.019 1.00 5.36 313 PHE B CA 1
ATOM 1513 C C . PHE B 2 9 ? 35.496 8.646 13.902 1.00 5.73 313 PHE B C 1
ATOM 1514 O O . PHE B 2 9 ? 35.215 8.405 15.067 1.00 6.62 313 PHE B O 1
ATOM 1522 N N . ASP B 2 10 ? 35.348 9.857 13.368 1.00 6.06 314 ASP B N 1
ATOM 1523 C CA . ASP B 2 10 ? 34.643 10.911 14.110 1.00 6.81 314 ASP B CA 1
ATOM 1524 C C . ASP B 2 10 ? 33.198 10.498 14.338 1.00 7.03 314 ASP B C 1
ATOM 1525 O O . ASP B 2 10 ? 32.658 10.676 15.434 1.00 7.63 314 ASP B O 1
ATOM 1530 N N . ILE B 2 11 ? 32.562 9.973 13.303 1.00 5.46 315 ILE B N 1
ATOM 1531 C CA . ILE B 2 11 ? 31.189 9.520 13.431 1.00 6.15 315 ILE B CA 1
ATOM 1532 C C . ILE B 2 11 ? 31.107 8.404 14.469 1.00 5.99 315 ILE B C 1
ATOM 1533 O O . ILE B 2 11 ? 30.276 8.436 15.372 1.00 6.73 315 ILE B O 1
ATOM 1538 N N . ILE B 2 12 ? 31.981 7.417 14.356 1.00 5.45 316 ILE B N 1
ATOM 1539 C CA . ILE B 2 12 ? 31.890 6.248 15.222 1.00 6.05 316 ILE B CA 1
ATOM 1540 C C . ILE B 2 12 ? 32.209 6.594 16.673 1.00 6.12 316 ILE B C 1
ATOM 1541 O O . ILE B 2 12 ? 31.419 6.308 17.582 1.00 6.40 316 ILE B O 1
ATOM 1546 N N . SER B 2 13 ? 33.349 7.242 16.892 1.00 6.16 317 SER B N 1
ATOM 1547 C CA . SER B 2 13 ? 33.853 7.450 18.253 1.00 6.80 317 SER B CA 1
ATOM 1548 C C . SER B 2 13 ? 33.042 8.467 19.046 1.00 6.96 317 SER B C 1
ATOM 1549 O O . SER B 2 13 ? 33.037 8.423 20.273 1.00 7.94 317 SER B O 1
ATOM 1552 N N . GLY B 2 14 ? 32.352 9.363 18.346 1.00 6.07 318 GLY B N 1
ATOM 1553 C CA . GLY B 2 14 ? 31.528 10.382 18.976 1.00 6.66 318 GLY B CA 1
ATOM 1554 C C . GLY B 2 14 ? 30.050 10.048 19.082 1.00 6.33 318 GLY B C 1
ATOM 1555 O O . GLY B 2 14 ? 29.245 10.874 19.509 1.00 7.06 318 GLY B O 1
ATOM 1556 N N . SER B 2 15 ? 29.652 8.847 18.684 1.00 5.69 319 SER B N 1
ATOM 1557 C CA . SER B 2 15 ? 28.250 8.453 18.682 1.00 6.18 319 SER B CA 1
ATOM 1558 C C . SER B 2 15 ? 27.746 8.391 20.124 1.00 6.26 319 SER B C 1
ATOM 1559 O O . SER B 2 15 ? 28.498 8.021 21.034 1.00 6.40 319 SER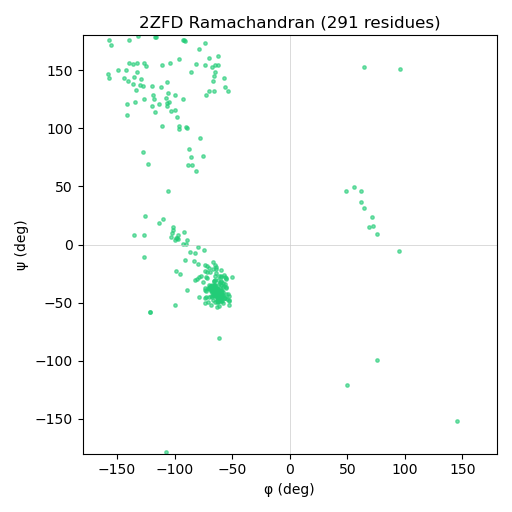 B O 1
ATOM 1562 N N . PRO B 2 16 ? 26.473 8.749 20.358 1.00 6.28 320 PRO B N 1
ATOM 1563 C CA . PRO B 2 16 ? 25.997 8.858 21.736 1.00 6.50 320 PRO B CA 1
ATOM 1564 C C . PRO B 2 16 ? 26.091 7.579 22.563 1.00 6.62 320 PRO B C 1
ATOM 1565 O O . PRO B 2 16 ? 26.200 7.673 23.783 1.00 8.09 320 PRO B O 1
ATOM 1569 N N . GLY B 2 17 ? 26.043 6.414 21.918 1.00 6.77 321 GLY B N 1
ATOM 1570 C CA . GLY B 2 17 ? 26.167 5.136 22.600 1.00 6.97 321 GLY B CA 1
ATOM 1571 C C . GLY B 2 17 ? 27.538 4.483 22.561 1.00 6.42 321 GLY B C 1
ATOM 1572 O O . GLY B 2 17 ? 27.679 3.362 23.062 1.00 7.51 321 GLY B O 1
ATOM 1573 N N . PHE B 2 18 ? 28.551 5.155 22.009 1.00 5.99 322 PHE B N 1
ATOM 1574 C CA . PHE B 2 18 ? 29.866 4.535 21.828 1.00 6.23 322 PHE B CA 1
ATOM 1575 C C . PHE B 2 18 ? 30.856 5.090 22.855 1.00 5.81 322 PHE B C 1
ATOM 1576 O O . PHE B 2 18 ? 32.003 5.425 22.537 1.00 6.39 322 PHE B O 1
ATOM 1584 N N . ASN B 2 19 ? 30.420 5.155 24.113 1.00 6.57 323 ASN B N 1
ATOM 1585 C CA . ASN B 2 19 ? 31.308 5.538 25.207 1.00 6.49 323 ASN B CA 1
ATOM 1586 C C . ASN B 2 19 ? 30.752 4.943 26.502 1.00 6.84 323 ASN B C 1
ATOM 1587 O O . ASN B 2 19 ? 29.646 4.387 26.515 1.00 7.19 323 ASN B O 1
ATOM 1592 N N . LEU B 2 20 ? 31.537 5.058 27.572 1.00 6.41 324 LEU B N 1
ATOM 1593 C CA . LEU B 2 20 ? 31.208 4.461 28.873 1.00 6.57 324 LEU B CA 1
ATOM 1594 C C . LEU B 2 20 ? 30.643 5.467 29.874 1.00 6.63 324 LEU B C 1
ATOM 1595 O O . LEU B 2 20 ? 30.540 5.164 31.061 1.00 6.84 324 LEU B O 1
ATOM 1600 N N . SER B 2 21 ? 30.234 6.640 29.392 1.00 6.75 325 SER B N 1
ATOM 1601 C CA . SER B 2 21 ? 29.769 7.683 30.300 1.00 7.53 325 SER B CA 1
ATOM 1602 C C . SER B 2 21 ? 28.534 7.273 31.113 1.00 7.55 325 SER B C 1
ATOM 1603 O O . SER B 2 21 ? 28.339 7.779 32.224 1.00 8.60 325 SER B O 1
ATOM 1606 N N . GLY B 2 22 ? 27.712 6.362 30.601 1.00 7.55 326 GLY B N 1
ATOM 1607 C CA . GLY B 2 22 ? 26.536 5.889 31.325 1.00 7.63 326 GLY B CA 1
ATOM 1608 C C . GLY B 2 22 ? 26.838 5.294 32.682 1.00 7.88 326 GLY B C 1
ATOM 1609 O O . GLY B 2 22 ? 25.989 5.324 33.562 1.00 8.48 326 GLY B O 1
ATOM 1610 N N . LEU B 2 23 ? 28.046 4.764 32.864 1.00 8.20 327 LEU B N 1
ATOM 1611 C CA . LEU B 2 23 ? 28.455 4.216 34.160 1.00 10.14 327 LEU B CA 1
ATOM 1612 C C . LEU B 2 23 ? 28.310 5.212 35.291 1.00 10.03 327 LEU B C 1
ATOM 1613 O O . LEU B 2 23 ? 28.102 4.822 36.445 1.00 11.15 327 LEU B O 1
ATOM 1618 N N . PHE B 2 24 ? 28.423 6.496 34.970 1.00 10.11 328 PHE B N 1
ATOM 1619 C CA . PHE B 2 24 ? 28.427 7.542 35.993 1.00 11.49 328 PHE B CA 1
ATOM 1620 C C . PHE B 2 24 ? 27.112 8.299 36.108 1.00 12.66 328 PHE B C 1
ATOM 1621 O O . PHE B 2 24 ? 27.019 9.260 36.885 1.00 13.32 328 PHE B O 1
ATOM 1629 N N . GLY B 2 25 ? 26.089 7.853 35.379 1.00 13.80 329 GLY B N 1
ATOM 1630 C CA . GLY B 2 25 ? 24.722 8.335 35.583 1.00 15.18 329 GLY B CA 1
ATOM 1631 C C . GLY B 2 25 ? 24.585 9.847 35.614 1.00 16.28 329 GLY B C 1
ATOM 1632 O O . GLY B 2 25 ? 24.964 10.532 34.666 1.00 16.11 329 GLY B O 1
ATOM 1633 N N . ASP B 2 26 ? 24.070 10.353 36.737 1.00 17.89 330 ASP B N 1
ATOM 1634 C CA . ASP B 2 26 ? 23.747 11.774 36.942 1.00 19.30 330 ASP B CA 1
ATOM 1635 C C . ASP B 2 26 ? 24.962 12.710 36.964 1.00 19.38 330 ASP B C 1
ATOM 1636 O O . ASP B 2 26 ? 24.808 13.931 36.861 1.00 19.87 330 ASP B O 1
ATOM 1641 N N . ALA B 2 27 ? 26.164 12.156 37.117 1.00 19.12 331 ALA B N 1
ATOM 1642 C CA . ALA B 2 27 ? 27.386 12.958 37.091 1.00 18.93 331 ALA B CA 1
ATOM 1643 C C . ALA B 2 27 ? 27.617 13.626 35.734 1.00 18.71 331 ALA B C 1
ATOM 1644 O O . ALA B 2 27 ? 28.354 14.607 35.637 1.00 18.89 331 ALA B O 1
ATOM 1646 N N . ARG B 2 28 ? 26.994 13.088 34.685 1.00 18.53 332 ARG B N 1
ATOM 1647 C CA . ARG B 2 28 ? 27.103 13.677 33.355 1.00 18.64 332 ARG B CA 1
ATOM 1648 C C . ARG B 2 28 ? 26.439 15.057 33.354 1.00 18.23 332 ARG B C 1
ATOM 1649 O O . ARG B 2 28 ? 25.329 15.215 33.849 1.00 18.69 332 ARG B O 1
ATOM 1657 N N . LYS B 2 29 ? 27.131 16.055 32.817 1.00 18.09 333 LYS B N 1
ATOM 1658 C CA . LYS B 2 29 ? 26.600 17.421 32.797 1.00 17.86 333 LYS B CA 1
ATOM 1659 C C . LYS B 2 29 ? 25.488 17.554 31.758 1.00 16.50 333 LYS B C 1
ATOM 1660 O O . LYS B 2 29 ? 24.425 18.115 32.049 1.00 17.10 333 LYS B O 1
ATOM 1666 N N . TYR B 2 30 ? 25.726 17.024 30.559 1.00 14.27 334 TYR B N 1
ATOM 1667 C CA . TYR B 2 30 ? 24.776 17.155 29.458 1.00 12.79 334 TYR B CA 1
ATOM 1668 C C . TYR B 2 30 ? 24.135 15.830 29.117 1.00 11.68 334 TYR B C 1
ATOM 1669 O O . TYR B 2 30 ? 24.708 14.755 29.344 1.00 12.52 334 TYR B O 1
ATOM 1678 N N . ASP B 2 31 ? 22.946 15.911 28.556 1.00 10.49 335 ASP B N 1
ATOM 1679 C CA . ASP B 2 31 ? 22.315 14.760 27.959 1.00 10.49 335 ASP B CA 1
ATOM 1680 C C . ASP B 2 31 ? 23.171 14.251 26.799 1.00 10.11 335 ASP B C 1
ATOM 1681 O O . ASP B 2 31 ? 24.046 14.959 26.290 1.00 10.33 335 ASP B O 1
ATOM 1686 N N . ARG B 2 32 ? 22.929 13.011 26.387 1.00 9.97 336 ARG B N 1
ATOM 1687 C CA . ARG B 2 32 ? 23.696 12.418 25.288 1.00 9.78 336 ARG B CA 1
ATOM 1688 C C . ARG B 2 32 ? 23.573 13.294 24.045 1.00 8.35 336 ARG B C 1
ATOM 1689 O O . ARG B 2 32 ? 22.513 13.876 23.784 1.00 7.98 336 ARG B O 1
ATOM 1697 N N . VAL B 2 33 ? 24.665 13.382 23.299 1.00 7.54 337 VAL B N 1
ATOM 1698 C CA . VAL B 2 33 ? 24.713 14.229 22.115 1.00 7.11 337 VAL B CA 1
ATOM 1699 C C . VAL B 2 33 ? 23.615 13.895 21.124 1.00 6.73 337 VAL B C 1
ATOM 1700 O O . VAL B 2 33 ? 23.349 12.711 20.844 1.00 7.09 337 VAL B O 1
ATOM 1704 N N . GLU B 2 34 ? 22.975 14.944 20.606 1.00 6.41 338 GLU B N 1
ATOM 1705 C CA . GLU B 2 34 ? 22.022 14.831 19.511 1.00 6.21 338 GLU B CA 1
ATOM 1706 C C . GLU B 2 34 ? 22.664 15.382 18.254 1.00 6.15 338 GLU B C 1
ATOM 1707 O O . GLU B 2 34 ? 23.093 16.549 18.214 1.00 6.34 338 GLU B O 1
ATOM 1713 N N . ARG B 2 35 ? 22.750 14.535 17.235 1.00 5.27 339 ARG B N 1
ATOM 1714 C CA . ARG B 2 35 ? 23.412 14.871 15.995 1.00 5.06 339 ARG B CA 1
ATOM 1715 C C . ARG B 2 35 ? 22.407 15.104 14.888 1.00 5.03 339 ARG B C 1
ATOM 1716 O O . ARG B 2 35 ? 21.432 14.372 14.744 1.00 5.72 339 ARG B O 1
ATOM 1724 N N . PHE B 2 36 ? 22.690 16.115 14.078 1.00 5.04 340 PHE B N 1
ATOM 1725 C CA . PHE B 2 36 ? 21.848 16.522 12.963 1.00 5.62 340 PHE B CA 1
ATOM 1726 C C . PHE B 2 36 ? 22.754 16.755 11.760 1.00 5.87 340 PHE B C 1
ATOM 1727 O O . PHE B 2 36 ? 23.685 17.554 11.836 1.00 6.73 340 PHE B O 1
ATOM 1735 N N . VAL B 2 37 ? 22.495 16.049 10.668 1.00 5.45 341 VAL B N 1
ATOM 1736 C CA . VAL B 2 37 ? 23.282 16.192 9.452 1.00 6.15 341 VAL B CA 1
ATOM 1737 C C . VAL B 2 37 ? 22.514 17.086 8.497 1.00 6.26 341 VAL B C 1
ATOM 1738 O O . VAL B 2 37 ? 21.336 16.840 8.255 1.00 7.32 341 VAL B O 1
ATOM 1742 N N . SER B 2 38 ? 23.174 18.123 7.972 1.00 6.21 342 SER B N 1
ATOM 1743 C CA . SER B 2 38 ? 22.501 19.181 7.240 1.00 6.49 342 SER B CA 1
ATOM 1744 C C . SER B 2 38 ? 23.310 19.669 6.055 1.00 6.33 342 SER B C 1
ATOM 1745 O O . SER B 2 38 ? 24.539 19.668 6.099 1.00 6.44 342 SER B O 1
ATOM 1748 N N . ALA B 2 39 ? 22.611 20.137 5.020 1.00 6.30 343 ALA B N 1
ATOM 1749 C CA . ALA B 2 39 ? 23.250 20.823 3.896 1.00 6.35 343 ALA B CA 1
ATOM 1750 C C . ALA B 2 39 ? 23.341 22.332 4.106 1.00 6.43 343 ALA B C 1
ATOM 1751 O O . ALA B 2 39 ? 23.859 23.046 3.243 1.00 6.63 343 ALA B O 1
ATOM 1753 N N . TRP B 2 40 ? 22.869 22.838 5.239 1.00 6.26 344 TRP B N 1
ATOM 1754 C CA . TRP B 2 40 ? 23.123 24.230 5.589 1.00 6.44 344 TRP B CA 1
ATOM 1755 C C . TRP B 2 40 ? 24.607 24.454 5.807 1.00 6.54 344 TRP B C 1
ATOM 1756 O O . TRP B 2 40 ? 25.339 23.526 6.142 1.00 7.24 344 TRP B O 1
ATOM 1767 N N . THR B 2 41 ? 25.043 25.692 5.620 1.00 6.67 345 THR B N 1
ATOM 1768 C CA . THR B 2 41 ? 26.382 26.091 6.039 1.00 7.18 345 THR B CA 1
ATOM 1769 C C . THR B 2 41 ? 26.392 26.402 7.539 1.00 7.29 345 THR B C 1
ATOM 1770 O O . THR B 2 41 ? 25.368 26.770 8.125 1.00 7.33 345 THR B O 1
ATOM 1774 N N . ALA B 2 42 ? 27.567 26.289 8.156 1.00 7.92 346 ALA B N 1
ATOM 1775 C CA . ALA B 2 42 ? 27.711 26.630 9.571 1.00 8.23 346 ALA B CA 1
ATOM 1776 C C . ALA B 2 42 ? 27.323 28.081 9.827 1.00 8.48 346 ALA B C 1
ATOM 1777 O O . ALA B 2 42 ? 26.672 28.387 10.822 1.00 8.85 346 ALA B O 1
ATOM 1779 N N . GLU B 2 43 ? 27.703 28.980 8.919 1.00 8.39 347 GLU B N 1
ATOM 1780 C CA . GLU B 2 43 ? 27.388 30.401 9.073 1.00 8.88 347 GLU B CA 1
ATOM 1781 C C . GLU B 2 43 ? 25.879 30.638 9.117 1.00 8.09 347 GLU B C 1
ATOM 1782 O O . GLU B 2 43 ? 25.396 31.460 9.896 1.00 8.27 347 GLU B O 1
ATOM 1788 N N . ARG B 2 44 ? 25.132 29.926 8.276 1.00 7.63 348 ARG B N 1
ATOM 1789 C CA . ARG B 2 44 ? 23.686 30.083 8.253 1.00 7.75 348 ARG B CA 1
ATOM 1790 C C . ARG B 2 44 ? 23.019 29.492 9.495 1.00 7.24 348 ARG B C 1
ATOM 1791 O O . ARG B 2 44 ? 22.059 30.053 10.017 1.00 7.22 348 ARG B O 1
ATOM 1799 N N . VAL B 2 45 ? 23.531 28.379 9.985 1.00 7.18 349 VAL B N 1
ATOM 1800 C CA . VAL B 2 45 ? 23.012 27.810 11.221 1.00 7.24 349 VAL B CA 1
ATOM 1801 C C . VAL B 2 45 ? 23.195 28.801 12.381 1.00 7.26 349 VAL B C 1
ATOM 1802 O O . VAL B 2 45 ? 22.272 29.043 13.160 1.00 7.31 349 VAL B O 1
ATOM 1806 N N . VAL B 2 46 ? 24.387 29.378 12.487 1.00 7.24 350 VAL B N 1
ATOM 1807 C CA . VAL B 2 46 ? 24.660 30.376 13.526 1.00 7.99 350 VAL B CA 1
ATOM 1808 C C . VAL B 2 46 ? 23.754 31.598 13.377 1.00 7.54 350 VAL B C 1
ATOM 1809 O O . VAL B 2 46 ? 23.188 32.088 14.360 1.00 7.69 350 VAL B O 1
ATOM 1813 N N . GLU B 2 47 ? 23.588 32.085 12.150 1.00 7.48 351 GLU B N 1
ATOM 1814 C CA . GLU B 2 47 ? 22.716 33.234 11.919 1.00 8.79 351 GLU B CA 1
ATOM 1815 C C . GLU B 2 47 ? 21.295 32.982 12.419 1.00 8.05 351 GLU B C 1
ATOM 1816 O O . GLU B 2 47 ? 20.689 33.821 13.088 1.00 7.66 351 GLU B O 1
ATOM 1822 N N . ARG B 2 48 ? 20.756 31.819 12.092 1.00 7.53 352 ARG B N 1
ATOM 1823 C CA . ARG B 2 48 ? 19.405 31.484 12.518 1.00 7.55 352 ARG B CA 1
ATOM 1824 C C . ARG B 2 48 ? 19.332 31.301 14.034 1.00 7.12 352 ARG B C 1
ATOM 1825 O O . ARG B 2 48 ? 18.359 31.722 14.663 1.00 6.83 352 ARG B O 1
ATOM 1833 N N . LEU B 2 49 ? 20.338 30.661 14.621 1.00 6.62 353 LEU B N 1
ATOM 1834 C CA . LEU B 2 49 ? 20.378 30.560 16.083 1.00 6.99 353 LEU B CA 1
ATOM 1835 C C . LEU B 2 49 ? 20.377 31.926 16.761 1.00 6.66 353 LEU B C 1
ATOM 1836 O O . LEU B 2 49 ? 19.720 32.110 17.782 1.00 6.94 353 LEU B O 1
ATOM 1841 N N . GLU B 2 50 ? 21.113 32.874 16.211 1.00 6.98 354 GLU B N 1
ATOM 1842 C CA . GLU B 2 50 ? 21.111 34.214 16.766 1.00 7.18 354 GLU B CA 1
ATOM 1843 C C . GLU B 2 50 ? 19.739 34.863 16.661 1.00 7.03 354 GLU B C 1
ATOM 1844 O O . GLU B 2 50 ? 19.314 35.552 17.592 1.00 6.20 354 GLU B O 1
ATOM 1850 N N . GLU B 2 51 ? 19.023 34.635 15.564 1.00 6.88 355 GLU B N 1
ATOM 1851 C CA . GLU B 2 51 ? 17.646 35.137 15.465 1.00 7.78 355 GLU B CA 1
ATOM 1852 C C . GLU B 2 51 ? 16.761 34.558 16.567 1.00 7.08 355 GLU B C 1
ATOM 1853 O O . GLU B 2 51 ? 15.981 35.273 17.204 1.00 7.36 355 GLU B O 1
ATOM 1859 N N . ILE B 2 52 ? 16.899 33.260 16.803 1.00 6.49 356 ILE B N 1
ATOM 1860 C CA . ILE B 2 52 ? 16.137 32.588 17.852 1.00 7.26 356 ILE B CA 1
ATOM 1861 C C . ILE B 2 52 ? 16.495 33.119 19.245 1.00 6.50 356 ILE B C 1
ATOM 1862 O O . ILE B 2 52 ? 15.611 33.334 20.079 1.00 6.16 356 ILE B O 1
ATOM 1867 N N . VAL B 2 53 ? 17.784 33.322 19.486 1.00 6.09 357 VAL B N 1
ATOM 1868 C CA . VAL B 2 53 ? 18.242 33.922 20.749 1.00 5.95 357 VAL B CA 1
ATOM 1869 C C . VAL B 2 53 ? 17.580 35.274 21.018 1.00 5.38 357 VAL B C 1
ATOM 1870 O O . VAL B 2 53 ? 17.150 35.565 22.136 1.00 5.25 357 VAL B O 1
ATOM 1874 N N . SER B 2 54 ? 17.479 36.096 19.978 1.00 5.87 358 SER B N 1
ATOM 1875 C CA . SER B 2 54 ? 16.863 37.409 20.092 1.00 6.83 358 SER B CA 1
ATOM 1876 C C . SER B 2 54 ? 15.348 37.325 20.303 1.00 6.24 358 SER B C 1
ATOM 1877 O O . SER B 2 54 ? 14.777 38.137 21.028 1.00 7.22 358 SER B O 1
ATOM 1880 N N . ALA B 2 55 ? 14.692 36.369 19.657 1.00 6.35 359 ALA B N 1
ATOM 1881 C CA . ALA B 2 55 ? 13.235 36.249 19.739 1.00 6.64 359 ALA B CA 1
ATOM 1882 C C . ALA B 2 55 ? 12.761 35.546 21.005 1.00 6.92 359 ALA B C 1
ATOM 1883 O O . ALA B 2 55 ? 11.661 35.819 21.477 1.00 8.14 359 ALA B O 1
ATOM 1885 N N . GLU B 2 56 ? 13.578 34.638 21.542 1.00 6.95 360 GLU B N 1
ATOM 1886 C CA . GLU B 2 56 ? 13.143 33.729 22.607 1.00 7.03 360 GLU B CA 1
ATOM 1887 C C . GLU B 2 56 ? 13.842 33.982 23.944 1.00 7.07 360 GLU B C 1
ATOM 1888 O O . GLU B 2 56 ? 13.836 33.115 24.824 1.00 7.61 360 GLU B O 1
ATOM 1894 N N . ASN B 2 57 ? 14.436 35.157 24.103 1.00 6.01 361 ASN B N 1
ATOM 1895 C CA . ASN B 2 57 ? 14.963 35.585 25.390 1.00 5.82 361 ASN B CA 1
ATOM 1896 C C . ASN B 2 57 ? 16.069 34.662 25.901 1.00 5.73 361 ASN B C 1
ATOM 1897 O O . ASN B 2 57 ? 16.078 34.300 27.084 1.00 6.45 361 ASN B O 1
ATOM 1902 N N . LEU B 2 58 ? 17.004 34.316 25.020 1.00 5.22 362 LEU B N 1
ATOM 1903 C CA . LEU B 2 58 ? 18.147 33.476 25.374 1.00 4.69 362 LEU B CA 1
ATOM 1904 C C . LEU B 2 58 ? 19.436 34.316 25.431 1.00 4.26 362 LEU B C 1
ATOM 1905 O O . LEU B 2 58 ? 19.426 35.528 25.191 1.00 4.67 362 LEU B O 1
ATOM 1910 N N . THR B 2 59 ? 20.539 33.633 25.708 1.00 4.59 363 THR B N 1
ATOM 1911 C CA . THR B 2 59 ? 21.828 34.255 25.910 1.00 4.67 363 THR B CA 1
ATOM 1912 C C . THR B 2 59 ? 22.889 33.455 25.180 1.00 4.53 363 THR B C 1
ATOM 1913 O O . THR B 2 59 ? 22.859 32.228 25.191 1.00 5.09 363 THR B O 1
ATOM 1917 N N . VAL B 2 60 ? 23.813 34.136 24.522 1.00 4.95 364 VAL B N 1
ATOM 1918 C CA . VAL B 2 60 ? 24.963 33.480 23.913 1.00 5.67 364 VAL B CA 1
ATOM 1919 C C . VAL B 2 60 ? 26.147 33.555 24.856 1.00 5.80 364 VAL B C 1
ATOM 1920 O O . VAL B 2 60 ? 26.786 34.598 24.975 1.00 5.65 364 VAL B O 1
ATOM 1924 N N . ALA B 2 61 ? 26.428 32.455 25.543 1.00 6.23 365 ALA B N 1
ATOM 1925 C CA . ALA B 2 61 ? 27.556 32.395 26.467 1.00 6.33 365 ALA B CA 1
ATOM 1926 C C . ALA B 2 61 ? 28.897 32.357 25.732 1.00 6.78 365 ALA B C 1
ATOM 1927 O O . ALA B 2 61 ? 29.860 32.973 26.182 1.00 7.72 365 ALA B O 1
ATOM 1929 N N . LYS B 2 62 ? 28.951 31.609 24.626 1.00 6.59 366 LYS B N 1
ATOM 1930 C CA . LYS B 2 62 ? 30.159 31.468 23.818 1.00 7.34 366 LYS B CA 1
ATOM 1931 C C . LYS B 2 62 ? 29.798 31.465 22.344 1.00 6.99 366 LYS B C 1
ATOM 1932 O O . LYS B 2 62 ? 28.790 30.880 21.945 1.00 6.73 366 LYS B O 1
ATOM 1938 N N . LYS B 2 63 ? 30.636 32.117 21.544 1.00 6.87 367 LYS B N 1
ATOM 1939 C CA . LYS B 2 63 ? 30.527 32.093 20.089 1.00 7.85 367 LYS B CA 1
ATOM 1940 C C . LYS B 2 63 ? 31.955 32.028 19.570 1.00 7.82 367 LYS B C 1
ATOM 1941 O O . LYS B 2 63 ? 32.732 32.972 19.750 1.00 8.04 367 LYS B O 1
ATOM 1947 N N . GLU B 2 64 ? 32.306 30.889 18.992 1.00 8.68 368 GLU B N 1
ATOM 1948 C CA . GLU B 2 64 ? 33.683 30.577 18.639 1.00 9.39 368 GLU B CA 1
ATOM 1949 C C . GLU B 2 64 ? 33.710 29.887 17.285 1.00 10.20 368 GLU B C 1
ATOM 1950 O O . GLU B 2 64 ? 32.670 29.575 16.700 1.00 10.62 368 GLU B O 1
ATOM 1956 N N . THR B 2 65 ? 34.911 29.610 16.794 1.00 10.97 369 THR B N 1
ATOM 1957 C CA . THR B 2 65 ? 35.033 28.938 15.505 1.00 11.95 369 THR B CA 1
ATOM 1958 C C . THR B 2 65 ? 34.354 27.570 15.497 1.00 12.12 369 THR B C 1
ATOM 1959 O O . THR B 2 65 ? 33.849 27.152 14.462 1.00 12.92 369 THR B O 1
ATOM 1963 N N . TRP B 2 66 ? 34.328 26.885 16.640 1.00 11.88 370 TRP B N 1
ATOM 1964 C CA . TRP B 2 66 ? 33.745 25.543 16.733 1.00 11.78 370 TRP B CA 1
ATOM 1965 C C . TRP B 2 66 ? 32.218 25.513 16.831 1.00 11.34 370 TRP B C 1
ATOM 1966 O O . TRP B 2 66 ? 31.623 24.455 16.618 1.00 11.20 370 TRP B O 1
ATOM 1977 N N . GLY B 2 67 ? 31.590 26.642 17.166 1.00 10.16 371 GLY B N 1
ATOM 1978 C CA . GLY B 2 67 ? 30.147 26.665 17.428 1.00 9.55 371 GLY B CA 1
ATOM 1979 C C . GLY B 2 67 ? 29.781 27.651 18.517 1.00 9.11 371 GLY B C 1
ATOM 1980 O O . GLY B 2 67 ? 30.484 28.652 18.706 1.00 9.94 371 GLY B O 1
ATOM 1981 N N . MET B 2 68 ? 28.689 27.375 19.224 1.00 8.00 372 MET B N 1
ATOM 1982 C CA . MET B 2 68 ? 28.126 28.295 20.215 1.00 8.12 372 MET B CA 1
ATOM 1983 C C . MET B 2 68 ? 27.720 27.551 21.478 1.00 6.90 372 MET B C 1
ATOM 1984 O O . MET B 2 68 ? 27.423 26.355 21.444 1.00 8.31 372 MET B O 1
ATOM 1989 N N . LYS B 2 69 ? 27.686 28.276 22.589 1.00 6.25 373 LYS B N 1
ATOM 1990 C CA . LYS B 2 69 ? 27.008 27.821 23.798 1.00 6.20 373 LYS B CA 1
ATOM 1991 C C . LYS B 2 69 ? 25.903 28.813 24.099 1.00 5.79 373 LYS B C 1
ATOM 1992 O O . LYS B 2 69 ? 26.150 30.020 24.196 1.00 6.20 373 LYS B O 1
ATOM 1998 N N . ILE B 2 70 ? 24.686 28.293 24.232 1.00 5.99 374 ILE B N 1
ATOM 1999 C CA . ILE B 2 70 ? 23.502 29.116 24.413 1.00 6.73 374 ILE B CA 1
ATOM 2000 C C . ILE B 2 70 ? 22.864 28.736 25.746 1.00 6.49 374 ILE B C 1
ATOM 2001 O O . ILE B 2 70 ? 22.770 27.549 26.088 1.00 7.06 374 ILE B O 1
ATOM 2006 N N . GLU B 2 71 ? 22.452 29.747 26.499 1.00 6.24 375 GLU B N 1
ATOM 2007 C CA . GLU B 2 71 ? 21.878 29.590 27.839 1.00 8.05 375 GLU B CA 1
ATOM 2008 C C . GLU B 2 71 ? 20.521 30.246 27.908 1.00 8.35 375 GLU B C 1
ATOM 2009 O O . GLU B 2 71 ? 20.243 31.208 27.182 1.00 8.60 375 GLU B O 1
ATOM 2015 N N . GLY B 2 72 ? 19.673 29.768 28.807 1.00 10.01 376 GLY B N 1
ATOM 2016 C CA . GLY B 2 72 ? 18.436 30.481 29.081 1.00 11.30 376 GLY B CA 1
ATOM 2017 C C . GLY B 2 72 ? 17.878 30.154 30.436 1.00 11.44 376 GLY B C 1
ATOM 2018 O O . GLY B 2 72 ? 18.404 29.290 31.159 1.00 11.65 376 GLY B O 1
ATOM 2019 N N . GLN B 2 73 ? 16.800 30.847 30.766 1.00 11.93 377 GLN B N 1
ATOM 2020 C CA . GLN B 2 73 ? 15.960 30.527 31.917 1.00 13.22 377 GLN B CA 1
ATOM 2021 C C . GLN B 2 73 ? 16.733 30.484 33.238 1.00 12.89 377 GLN B C 1
ATOM 2022 O O . GLN B 2 73 ? 16.604 29.532 33.991 1.00 12.25 377 GLN B O 1
ATOM 2028 N N . LYS B 2 74 ? 17.534 31.516 33.512 1.00 13.77 378 LYS B N 1
ATOM 2029 C CA . LYS B 2 74 ? 18.205 31.684 34.808 1.00 14.84 378 LYS B CA 1
ATOM 2030 C C . LYS B 2 74 ? 18.935 30.436 35.319 1.00 14.59 378 LYS B C 1
ATOM 2031 O O . LYS B 2 74 ? 18.837 30.068 36.492 1.00 15.97 378 LYS B O 1
ATOM 2037 N N . GLY B 2 75 ? 19.684 29.800 34.429 1.00 13.76 379 GLY B N 1
ATOM 2038 C CA . GLY B 2 75 ? 20.461 28.625 34.781 1.00 13.31 379 GLY B CA 1
ATOM 2039 C C . GLY B 2 75 ? 19.777 27.305 34.496 1.00 12.57 379 GLY B C 1
ATOM 2040 O O . GLY B 2 75 ? 20.408 26.261 34.634 1.00 14.09 379 GLY B O 1
ATOM 2041 N N . ASN B 2 76 ? 18.512 27.336 34.072 1.00 11.50 380 ASN B N 1
ATOM 2042 C CA . ASN B 2 76 ? 17.744 26.107 33.852 1.00 11.44 380 ASN B CA 1
ATOM 2043 C C . ASN B 2 76 ? 18.136 25.367 32.582 1.00 10.19 380 ASN B C 1
ATOM 2044 O O . ASN B 2 76 ? 18.063 24.140 32.542 1.00 11.88 380 ASN B O 1
ATOM 2049 N N . PHE B 2 77 ? 18.545 26.107 31.546 1.00 8.88 381 PHE B N 1
ATOM 2050 C CA . PHE B 2 77 ? 18.814 25.521 30.239 1.00 7.91 381 PHE B CA 1
ATOM 2051 C C . PHE B 2 77 ? 20.160 25.953 29.703 1.00 7.16 381 PHE B C 1
ATOM 2052 O O . PHE B 2 77 ? 20.510 27.129 29.770 1.00 6.38 381 PHE B O 1
ATOM 2060 N N . ALA B 2 78 ? 20.897 25.001 29.138 1.00 6.22 382 ALA B N 1
ATOM 2061 C CA . ALA B 2 78 ? 22.083 25.335 28.353 1.00 6.77 382 ALA B CA 1
ATOM 2062 C C . ALA B 2 78 ? 22.284 24.305 27.276 1.00 6.83 382 ALA B C 1
ATOM 2063 O O . ALA B 2 78 ? 21.951 23.127 27.451 1.00 7.07 382 ALA B O 1
ATOM 2065 N N . MET B 2 79 ? 22.862 24.732 26.165 1.00 6.77 383 MET B N 1
ATOM 2066 C CA . MET B 2 79 ? 23.272 23.790 25.126 1.00 6.90 383 MET B CA 1
ATOM 2067 C C . MET B 2 79 ? 24.561 24.234 24.476 1.00 6.48 383 MET B C 1
ATOM 2068 O O . MET B 2 79 ? 24.792 25.443 24.310 1.00 7.11 383 MET B O 1
ATOM 2073 N N . VAL B 2 80 ? 25.396 23.261 24.136 1.00 6.32 384 VAL B N 1
ATOM 2074 C CA . VAL B 2 80 ? 26.604 23.467 23.377 1.00 6.94 384 VAL B CA 1
ATOM 2075 C C . VAL B 2 80 ? 26.353 22.911 21.984 1.00 6.55 384 VAL B C 1
ATOM 2076 O O . VAL B 2 80 ? 25.932 21.760 21.817 1.00 7.52 384 VAL B O 1
ATOM 2080 N N . VAL B 2 81 ? 26.582 23.751 20.985 1.00 6.35 385 VAL B N 1
ATOM 2081 C CA . VAL B 2 81 ? 26.338 23.423 19.585 1.00 6.57 385 VAL B CA 1
ATOM 2082 C C . VAL B 2 81 ? 27.666 23.469 18.853 1.00 6.60 385 VAL B C 1
ATOM 2083 O O . VAL B 2 81 ? 28.279 24.529 18.752 1.00 7.52 385 VAL B O 1
ATOM 2087 N N . GLU B 2 82 ? 28.124 22.319 18.370 1.00 7.27 386 GLU B N 1
ATOM 2088 C CA . GLU B 2 82 ? 29.380 22.213 17.628 1.00 7.92 386 GLU B CA 1
ATOM 2089 C C . GLU B 2 82 ? 29.037 21.868 16.189 1.00 7.37 386 GLU B C 1
ATOM 2090 O O . GLU B 2 82 ? 28.206 20.985 15.946 1.00 7.88 386 GLU B O 1
ATOM 2096 N N . ILE B 2 83 ? 29.672 22.529 15.234 1.00 7.15 387 ILE B N 1
ATOM 2097 C CA . ILE B 2 83 ? 29.382 22.305 13.822 1.00 7.92 387 ILE B CA 1
ATOM 2098 C C . ILE B 2 83 ? 30.690 21.993 13.122 1.00 7.46 387 ILE B C 1
ATOM 2099 O O . ILE B 2 83 ? 31.657 22.757 13.223 1.00 8.24 387 ILE B O 1
ATOM 2104 N N . ASN B 2 84 ? 30.721 20.860 12.429 1.00 7.71 388 ASN B N 1
ATOM 2105 C CA . ASN B 2 84 ? 31.893 20.458 11.656 1.00 8.42 388 ASN B CA 1
ATOM 2106 C C . ASN B 2 84 ? 31.486 20.006 10.275 1.00 7.57 388 ASN B C 1
ATOM 2107 O O . ASN B 2 84 ? 30.397 19.458 10.079 1.00 8.11 388 ASN B O 1
ATOM 2112 N N . GLN B 2 85 ? 32.356 20.234 9.312 1.00 7.58 389 GLN B N 1
ATOM 2113 C CA . GLN B 2 85 ? 32.098 19.808 7.950 1.00 7.01 389 GLN B CA 1
ATOM 2114 C C . GLN B 2 85 ? 32.247 18.298 7.882 1.00 7.09 389 GLN B C 1
ATOM 2115 O O . GLN B 2 85 ? 33.246 17.744 8.354 1.00 10.13 389 GLN B O 1
ATOM 2121 N N . LEU B 2 86 ? 31.248 17.629 7.333 1.00 7.10 390 LEU B N 1
ATOM 2122 C CA . LEU B 2 86 ? 31.214 16.178 7.220 1.00 7.94 390 LEU B CA 1
ATOM 2123 C C . LEU B 2 86 ? 31.625 15.721 5.819 1.00 7.15 390 LEU B C 1
ATOM 2124 O O . LEU B 2 86 ? 32.482 14.851 5.681 1.00 8.03 390 LEU B O 1
ATOM 2129 N N . THR B 2 87 ? 30.977 16.281 4.801 1.00 6.44 391 THR B N 1
ATOM 2130 C CA . THR B 2 87 ? 31.369 16.102 3.403 1.00 6.53 391 THR B CA 1
ATOM 2131 C C . THR B 2 87 ? 31.389 17.482 2.750 1.00 6.23 391 THR B C 1
ATOM 2132 O O . THR B 2 87 ? 31.089 18.486 3.380 1.00 6.58 391 THR B O 1
ATOM 2136 N N . ASP B 2 88 ? 31.729 17.547 1.471 1.00 6.39 392 ASP B N 1
ATOM 2137 C CA . ASP B 2 88 ? 31.616 18.803 0.740 1.00 6.62 392 ASP B CA 1
ATOM 2138 C C . ASP B 2 88 ? 30.214 19.425 0.792 1.00 6.50 392 ASP B C 1
ATOM 2139 O O . ASP B 2 88 ? 30.076 20.645 0.697 1.00 7.79 392 ASP B O 1
ATOM 2144 N N . GLU B 2 89 ? 29.198 18.578 0.909 1.00 5.50 393 GLU B N 1
ATOM 2145 C CA . GLU B 2 89 ? 27.795 19.003 0.874 1.00 5.85 393 GLU B CA 1
ATOM 2146 C C . GLU B 2 89 ? 27.155 19.146 2.251 1.00 6.06 393 GLU B C 1
ATOM 2147 O O . GLU B 2 89 ? 26.161 19.856 2.371 1.00 7.29 393 GLU B O 1
ATOM 2153 N N . LEU B 2 90 ? 27.697 18.475 3.271 1.00 5.80 394 LEU B N 1
ATOM 2154 C CA . LEU B 2 90 ? 26.993 18.304 4.548 1.00 5.85 394 LEU B CA 1
ATOM 2155 C C . LEU B 2 90 ? 27.845 18.695 5.740 1.00 6.21 394 LEU B C 1
ATOM 2156 O O . LEU B 2 90 ? 29.048 18.434 5.773 1.00 6.50 394 LEU B O 1
ATOM 2161 N N . VAL B 2 91 ? 27.200 19.305 6.725 1.00 6.08 395 VAL B N 1
ATOM 2162 C CA . VAL B 2 91 ? 27.770 19.483 8.053 1.00 6.18 395 VAL B CA 1
ATOM 2163 C C . VAL B 2 91 ? 27.148 18.498 9.054 1.00 6.26 395 VAL B C 1
ATOM 2164 O O . VAL B 2 91 ? 26.028 18.007 8.853 1.00 6.78 395 VAL B O 1
ATOM 2168 N N . MET B 2 92 ? 27.903 18.223 10.117 1.00 6.84 396 MET B N 1
ATOM 2169 C CA . MET B 2 92 ? 27.434 17.501 11.301 1.00 7.68 396 MET B CA 1
ATOM 2170 C C . MET B 2 92 ? 27.278 18.528 12.413 1.00 7.16 396 MET B C 1
ATOM 2171 O O . MET B 2 92 ? 28.246 19.194 12.789 1.00 7.42 396 MET B O 1
ATOM 2176 N N . ILE B 2 93 ? 26.056 18.659 12.913 1.00 6.82 397 ILE B N 1
ATOM 2177 C CA . ILE B 2 93 ? 25.752 19.544 14.026 1.00 6.63 397 ILE B CA 1
ATOM 2178 C C . ILE B 2 93 ? 25.559 18.671 15.252 1.00 6.51 397 ILE B C 1
ATOM 2179 O O . ILE B 2 93 ? 24.725 17.764 15.249 1.00 6.98 397 ILE B O 1
ATOM 2184 N N . GLU B 2 94 ? 26.344 18.920 16.287 1.00 6.06 398 GLU B N 1
ATOM 2185 C CA . GLU B 2 94 ? 26.304 18.147 17.531 1.00 6.97 398 GLU B CA 1
ATOM 2186 C C . GLU B 2 94 ? 25.803 19.034 18.641 1.00 6.50 398 GLU B C 1
ATOM 2187 O O . GLU B 2 94 ? 26.405 20.069 18.931 1.00 8.18 398 GLU B O 1
ATOM 2193 N N . VAL B 2 95 ? 24.699 18.637 19.263 1.00 6.21 399 VAL B N 1
ATOM 2194 C CA . VAL B 2 95 ? 24.048 19.443 20.286 1.00 6.47 399 VAL B CA 1
ATOM 2195 C C . VAL B 2 95 ? 24.018 18.647 21.593 1.00 6.84 399 VAL B C 1
ATOM 2196 O O . VAL B 2 95 ? 23.454 17.556 21.670 1.00 7.29 399 VAL B O 1
ATOM 2200 N N . ARG B 2 96 ? 24.651 19.201 22.616 1.00 6.76 400 ARG B N 1
ATOM 2201 C CA A ARG B 2 96 ? 24.615 18.652 23.967 0.50 7.24 400 ARG B CA 1
ATOM 2202 C CA B ARG B 2 96 ? 24.599 18.646 23.964 0.50 7.35 400 ARG B CA 1
ATOM 2203 C C . ARG B 2 96 ? 23.854 19.640 24.833 1.00 7.36 400 ARG B C 1
ATOM 2204 O O . ARG B 2 96 ? 24.266 20.800 24.939 1.00 7.54 400 ARG B O 1
ATOM 2219 N N . LYS B 2 97 ? 22.746 19.210 25.428 1.00 7.54 401 LYS B N 1
ATOM 2220 C CA . LYS B 2 97 ? 21.926 20.126 26.213 1.00 8.57 401 LYS B CA 1
ATOM 2221 C C . LYS B 2 97 ? 21.663 19.603 27.599 1.00 9.07 401 LYS B C 1
ATOM 2222 O O . LYS B 2 97 ? 21.730 18.390 27.861 1.00 9.52 401 LYS B O 1
ATOM 2228 N N . ARG B 2 98 ? 21.370 20.530 28.494 1.00 9.54 402 ARG B N 1
ATOM 2229 C CA . ARG B 2 98 ? 20.912 20.177 29.826 1.00 11.64 402 ARG B CA 1
ATOM 2230 C C . ARG B 2 98 ? 19.736 21.072 30.186 1.00 11.39 402 ARG B C 1
ATOM 2231 O O . ARG B 2 98 ? 19.668 22.250 29.801 1.00 10.92 402 ARG B O 1
ATOM 2239 N N . GLN B 2 99 ? 18.787 20.490 30.902 1.00 12.50 403 GLN B N 1
ATOM 2240 C CA . GLN B 2 99 ? 17.599 21.198 31.333 1.00 14.54 403 GLN B CA 1
ATOM 2241 C C . GLN B 2 99 ? 17.295 20.709 32.736 1.00 15.57 403 GLN B C 1
ATOM 2242 O O . GLN B 2 99 ? 17.091 19.514 32.940 1.00 16.01 403 GLN B O 1
ATOM 2248 N N . ARG B 2 100 ? 17.279 21.626 33.695 1.00 16.67 404 ARG B N 1
ATOM 2249 C CA . ARG B 2 100 ? 17.096 21.265 35.100 1.00 18.17 404 ARG B CA 1
ATOM 2250 C C . ARG B 2 100 ? 15.661 20.809 35.357 1.00 19.29 404 ARG B C 1
ATOM 2251 O O . ARG B 2 100 ? 15.438 19.746 35.945 1.00 20.32 404 ARG B O 1
ATOM 2253 N N . ALA B 2 101 ? 14.696 21.602 34.897 1.00 20.41 405 ALA B N 1
ATOM 2254 C CA . ALA B 2 101 ? 13.278 21.277 35.065 1.00 21.14 405 ALA B CA 1
ATOM 2255 C C . ALA B 2 101 ? 12.874 20.142 34.131 1.00 21.82 405 ALA B C 1
ATOM 2256 O O . ALA B 2 101 ? 13.494 19.937 33.086 1.00 22.10 405 ALA B O 1
ATOM 2258 N N . ALA B 2 102 ? 11.830 19.411 34.512 1.00 22.36 406 ALA B N 1
ATOM 2259 C CA . ALA B 2 102 ? 11.330 18.289 33.717 1.00 22.55 406 ALA B CA 1
ATOM 2260 C C . ALA B 2 102 ? 10.850 18.747 32.342 1.00 22.71 406 ALA B C 1
ATOM 2261 O O . ALA B 2 102 ? 10.240 19.808 32.213 1.00 23.06 406 ALA B O 1
ATOM 2263 N N . ARG B 2 106 ? 5.553 22.646 23.572 1.00 20.38 410 ARG B N 1
ATOM 2264 C CA . ARG B 2 106 ? 5.465 23.048 24.965 1.00 19.64 410 ARG B CA 1
ATOM 2265 C C . ARG B 2 106 ? 6.691 23.877 25.365 1.00 18.82 410 ARG B C 1
ATOM 2266 O O . ARG B 2 106 ? 6.753 25.066 25.054 1.00 19.31 410 ARG B O 1
ATOM 2268 N N . ASP B 2 107 ? 7.673 23.261 26.023 1.00 17.63 411 ASP B N 1
ATOM 2269 C CA . ASP B 2 107 ? 8.827 24.015 26.533 1.00 16.27 411 ASP B CA 1
ATOM 2270 C C . ASP B 2 107 ? 9.796 24.448 25.423 1.00 14.87 411 ASP B C 1
ATOM 2271 O O . ASP B 2 107 ? 9.618 24.090 24.264 1.00 14.77 411 ASP B O 1
ATOM 2276 N N . LEU B 2 108 ? 10.788 25.252 25.802 1.00 13.17 412 LEU B N 1
ATOM 2277 C CA . LEU B 2 108 ? 11.749 25.853 24.871 1.00 12.61 412 LEU B CA 1
ATOM 2278 C C . LEU B 2 108 ? 12.426 24.823 23.974 1.00 11.29 412 LEU B C 1
ATOM 2279 O O . LEU B 2 108 ? 12.459 24.973 22.750 1.00 11.43 412 LEU B O 1
ATOM 2284 N N . TRP B 2 109 ? 12.986 23.802 24.596 1.00 10.27 413 TRP B N 1
ATOM 2285 C CA . TRP B 2 109 ? 13.692 22.764 23.858 1.00 9.74 413 TRP B CA 1
ATOM 2286 C C . TRP B 2 109 ? 12.742 21.989 22.953 1.00 9.89 413 TRP B C 1
ATOM 2287 O O . TRP B 2 109 ? 13.014 21.810 21.775 1.00 9.01 413 TRP B O 1
ATOM 2298 N N . THR B 2 110 ? 11.621 21.536 23.506 1.00 10.19 414 THR B N 1
ATOM 2299 C CA . THR B 2 110 ? 10.690 20.691 22.771 1.00 11.41 414 THR B CA 1
ATOM 2300 C C . THR B 2 110 ? 10.012 21.399 21.612 1.00 11.43 414 THR B C 1
ATOM 2301 O O . THR B 2 110 ? 9.855 20.827 20.549 1.00 11.68 414 THR B O 1
ATOM 2305 N N . ASP B 2 111 ? 9.568 22.632 21.847 1.00 12.38 415 ASP B N 1
ATOM 2306 C CA . ASP B 2 111 ? 8.707 23.321 20.899 1.00 13.55 415 ASP B CA 1
ATOM 2307 C C . ASP B 2 111 ? 9.447 24.233 19.942 1.00 12.68 415 ASP B C 1
ATOM 2308 O O . ASP B 2 111 ? 8.937 24.509 18.862 1.00 13.81 415 ASP B O 1
ATOM 2313 N N . THR B 2 112 ? 10.626 24.718 20.340 1.00 11.92 416 THR B N 1
ATOM 2314 C CA . THR B 2 112 ? 11.353 25.716 19.548 1.00 11.71 416 THR B CA 1
ATOM 2315 C C . THR B 2 112 ? 12.754 25.270 19.119 1.00 10.41 416 THR B C 1
ATOM 2316 O O . THR B 2 112 ? 13.040 25.240 17.932 1.00 10.98 416 THR B O 1
ATOM 2320 N N . LEU B 2 113 ? 13.622 24.929 20.067 1.00 9.08 417 LEU B N 1
ATOM 2321 C CA . LEU B 2 113 ? 15.024 24.668 19.714 1.00 8.21 417 LEU B CA 1
ATOM 2322 C C . LEU B 2 113 ? 15.204 23.339 18.988 1.00 7.54 417 LEU B C 1
ATOM 2323 O O . LEU B 2 113 ? 15.851 23.290 17.940 1.00 7.90 417 LEU B O 1
ATOM 2328 N N . ARG B 2 114 ? 14.659 22.250 19.528 1.00 7.35 418 ARG B N 1
ATOM 2329 C CA . ARG B 2 114 ? 14.873 20.974 18.851 1.00 7.18 418 ARG B CA 1
ATOM 2330 C C . ARG B 2 114 ? 14.215 20.953 17.459 1.00 7.56 418 ARG B C 1
ATOM 2331 O O . ARG B 2 114 ? 14.844 20.493 16.509 1.00 7.24 418 ARG B O 1
ATOM 2339 N N . PRO B 2 115 ? 12.966 21.435 17.321 1.00 7.54 419 PRO B N 1
ATOM 2340 C CA . PRO B 2 115 ? 12.399 21.517 15.980 1.00 7.94 419 PRO B CA 1
ATOM 2341 C C . PRO B 2 115 ? 13.229 22.327 14.983 1.00 7.95 419 PRO B C 1
ATOM 2342 O O . PRO B 2 115 ? 13.241 21.990 13.816 1.00 8.42 419 PRO B O 1
ATOM 2346 N N . PHE B 2 116 ? 13.907 23.375 15.442 1.00 7.81 420 PHE B N 1
ATOM 2347 C CA . PHE B 2 116 ? 14.814 24.115 14.571 1.00 7.73 420 PHE B CA 1
ATOM 2348 C C . PHE B 2 116 ? 15.914 23.194 14.037 1.00 7.22 420 PHE B C 1
ATOM 2349 O O . PHE B 2 116 ? 16.168 23.162 12.835 1.00 7.38 420 PHE B O 1
ATOM 2357 N N . PHE B 2 117 ? 16.556 22.425 14.916 1.00 6.64 421 PHE B N 1
ATOM 2358 C CA . PHE B 2 117 ? 17.593 21.504 14.459 1.00 6.82 421 PHE B CA 1
ATOM 2359 C C . PHE B 2 117 ? 17.043 20.448 13.502 1.00 7.00 421 PHE B C 1
ATOM 2360 O O . PHE B 2 117 ? 17.673 20.106 12.505 1.00 6.87 421 PHE B O 1
ATOM 2368 N N . VAL B 2 118 ? 15.859 19.925 13.809 1.00 7.16 422 VAL B N 1
ATOM 2369 C CA . VAL B 2 118 ? 15.207 18.949 12.928 1.00 7.77 422 VAL B CA 1
ATOM 2370 C C . VAL B 2 118 ? 14.949 19.527 11.537 1.00 8.11 422 VAL B C 1
ATOM 2371 O O . VAL B 2 118 ? 15.140 18.846 10.520 1.00 8.78 422 VAL B O 1
ATOM 2375 N N . GLU B 2 119 ? 14.516 20.776 11.475 1.00 8.76 423 GLU B N 1
ATOM 2376 C CA . GLU B 2 119 ? 14.216 21.377 10.181 1.00 10.89 423 GLU B CA 1
ATOM 2377 C C . GLU B 2 119 ? 15.470 21.575 9.313 1.00 10.12 423 GLU B C 1
ATOM 2378 O O . GLU B 2 119 ? 15.360 21.687 8.096 1.00 11.83 423 GLU B O 1
ATOM 2384 N N . LEU B 2 120 ? 16.644 21.604 9.930 1.00 9.09 424 LEU B N 1
ATOM 2385 C CA . LEU B 2 120 ? 17.915 21.676 9.208 1.00 9.79 424 LEU B CA 1
ATOM 2386 C C . LEU B 2 120 ? 18.266 20.407 8.465 1.00 9.25 424 LEU B C 1
ATOM 2387 O O . LEU B 2 120 ? 19.137 20.431 7.593 1.00 8.40 424 LEU B O 1
ATOM 2392 N N . VAL B 2 121 ? 17.663 19.285 8.845 1.00 9.24 425 VAL B N 1
ATOM 2393 C CA . VAL B 2 121 ? 18.197 18.009 8.428 1.00 11.29 425 VAL B CA 1
ATOM 2394 C C . VAL B 2 121 ? 17.990 17.800 6.948 1.00 13.87 425 VAL B C 1
ATOM 2395 O O . VAL B 2 121 ? 16.913 18.047 6.421 1.00 15.41 425 VAL B O 1
ATOM 2399 N N . HIS B 2 122 ? 19.055 17.380 6.273 1.00 15.61 426 HIS B N 1
ATOM 2400 C CA . HIS B 2 122 ? 19.016 17.104 4.833 1.00 17.25 426 HIS B CA 1
ATOM 2401 C C . HIS B 2 122 ? 20.430 16.846 4.341 1.00 18.37 426 HIS B C 1
ATOM 2402 O O . HIS B 2 122 ? 21.163 16.073 4.959 1.00 21.04 426 HIS B O 1
#

Sequence (299 aa):
DPELLARDTVFSVSEIEALYELFKKISSAVIDDGLINKEEFQLALFKTNKKESLLFADRVFDLFDTKHNGILGFEEFARALSVFHPNAPIDDKIHFSFQLYDLKQQGFIERQEVKQMVVATLAESGMNLKDTVIEDIIDKTFEEADTKHDGKIDKEEWRSLVLRHPSLLKNMTLQYLKDITTTFRRMNAFDIISGSPGFNLSGLFGDARKYDRVERFVSAWTAERVVERLEEIVSAENLTVAKKETWGMKIEGQKGNFAMVVEINQLTDELVMIEVRRKRQRAARDLWTDTLRPFFVELVH